Protein AF-0000000076755738 (afdb_homodimer)

Nearest PDB structures (foldseek):
  3owc-assembly2_B  TM=7.985E-01  e=2.913E-09  Pseudomonas aeruginosa PAO1
  1nsl-assembly1_B  TM=7.305E-01  e=1.345E-07  Bacillus subtilis
  5wif-assembly1_B  TM=7.114E-01  e=1.615E-07  Yersinia pestis
  4oae-assembly1_A  TM=7.644E-01  e=1.443E-06  Pseudomonas aeruginosa PAO1
  5wif-assembly1_C  TM=6.726E-01  e=3.561E-07  Yersinia pestis

Radius of gyration: 21.84 Å; Cα contacts (8 Å, |Δi|>4): 550; chains: 2; bounding box: 40×58×50 Å

Secondary structure (DSSP, 8-state):
--EEEE---TTTHHHHHT----HHHHHHT-S--HHHHHHHHHHTGGG--EEEEEEEETTEEEEEEEEEEETTTTEEEEEEEEE-GGGTTSSHHHHHHHHHHHHHHT-TT--EEEEEEETT-HHHHHHHHHHT-EEEEEETTTTEEEEEEE-/--EEEE---TTTHHHHHT----HHHHHHT-S--HHHHHHHHHHTGGG--EEEEEEEETTEEEEEEEEEEETTTTEEEEEEEEE-GGGTTSSHHHHHHHHHHHHHHT-TT--EEEEEEETT-HHHHHHHHHHT-EEEEEETTTTEEEEEEE-

Sequence (302 aa):
MTITFREITSDNYSQVLNLKITPEQEAAKFVSPVVRSLADAWFYREEGITYPKAIYSDEDLVGFIMYELDPEEQHVFVWRFLIDQAFQGRGYGRQTIEAVVEMAKQQTQMTKVVADYVDGNEPMKKILLGLGFEETGFDQAINEHIMVYQLMTITFREITSDNYSQVLNLKITPEQEAAKFVSPVVRSLADAWFYREEGITYPKAIYSDEDLVGFIMYELDPEEQHVFVWRFLIDQAFQGRGYGRQTIEAVVEMAKQQTQMTKVVADYVDGNEPMKKILLGLGFEETGFDQAINEHIMVYQL

pLDDT: mean 97.11, std 3.29, range [63.75, 98.94]

InterPro domains:
  IPR000182 GNAT domain [PF00583] (40-128)
  IPR000182 GNAT domain [PS51186] (3-151)
  IPR016181 Acyl-CoA N-acyltransferase [SSF55729] (1-138)
  IPR027455 Spermine/spermidine acetyltransferase, N-terminal [G3DSA:1.10.287.900] (1-43)

Structure (mmCIF, N/CA/C/O backbone):
data_AF-0000000076755738-model_v1
#
loop_
_entity.id
_entity.type
_entity.pdbx_description
1 polymer 'Acetyltransferase, GNAT family'
#
loop_
_atom_site.group_PDB
_atom_site.id
_atom_site.type_symbol
_atom_site.label_atom_id
_atom_site.label_alt_id
_atom_site.label_comp_id
_atom_site.label_asym_id
_atom_site.label_entity_id
_atom_site.label_seq_id
_atom_site.pdbx_PDB_ins_code
_atom_site.Cartn_x
_atom_site.Cartn_y
_atom_site.Cartn_z
_atom_site.occupancy
_atom_site.B_iso_or_equiv
_atom_site.auth_seq_id
_atom_site.auth_comp_id
_atom_site.auth_asym_id
_atom_site.auth_atom_id
_atom_site.pdbx_PDB_model_num
ATOM 1 N N . MET A 1 1 ? -12.43 -28.734 -4.605 1 63.75 1 MET A N 1
ATOM 2 C CA . MET A 1 1 ? -12.562 -27.422 -3.975 1 63.75 1 MET A CA 1
ATOM 3 C C . MET A 1 1 ? -11.914 -26.344 -4.832 1 63.75 1 MET A C 1
ATOM 5 O O . MET A 1 1 ? -10.711 -26.375 -5.074 1 63.75 1 MET A O 1
ATOM 9 N N . THR A 1 2 ? -12.703 -25.547 -5.656 1 86.88 2 THR A N 1
ATOM 10 C CA . THR A 1 2 ? -12.203 -24.625 -6.668 1 86.88 2 THR A CA 1
ATOM 11 C C . THR A 1 2 ? -12.031 -23.219 -6.09 1 86.88 2 THR A C 1
ATOM 13 O O . THR A 1 2 ? -12.844 -22.781 -5.273 1 86.88 2 THR A O 1
ATOM 16 N N . ILE A 1 3 ? -10.898 -22.547 -6.316 1 96 3 ILE A N 1
ATOM 17 C CA . ILE A 1 3 ? -10.688 -21.203 -5.797 1 96 3 ILE A CA 1
ATOM 18 C C . ILE A 1 3 ? -11.266 -20.172 -6.77 1 96 3 ILE A C 1
ATOM 20 O O . ILE A 1 3 ? -11.469 -20.484 -7.949 1 96 3 ILE A O 1
ATOM 24 N N . THR A 1 4 ? -11.68 -19.078 -6.277 1 97.88 4 THR A N 1
ATOM 25 C CA . THR A 1 4 ? -12.148 -17.938 -7.074 1 97.88 4 THR A CA 1
ATOM 26 C C . THR A 1 4 ? -11.375 -16.672 -6.719 1 97.88 4 THR A C 1
ATOM 28 O O . THR A 1 4 ? -10.984 -16.484 -5.566 1 97.88 4 THR A O 1
ATOM 31 N N . PHE A 1 5 ? -11.133 -15.875 -7.699 1 98.44 5 PHE A N 1
ATOM 32 C CA . PHE A 1 5 ? -10.586 -14.539 -7.496 1 98.44 5 PHE A CA 1
ATOM 33 C C . PHE A 1 5 ? -11.711 -13.516 -7.332 1 98.44 5 PHE A C 1
ATOM 35 O O . PHE A 1 5 ? -12.562 -13.375 -8.211 1 98.44 5 PHE A O 1
ATOM 42 N N . ARG A 1 6 ? -11.711 -12.828 -6.199 1 98.56 6 ARG A N 1
ATOM 43 C CA . ARG A 1 6 ? -12.766 -11.859 -5.938 1 98.5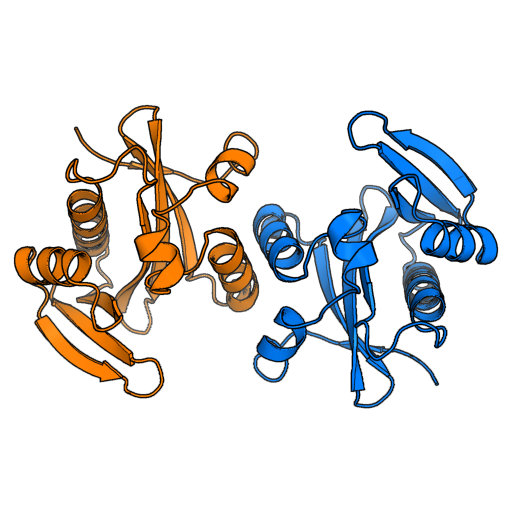6 6 ARG A CA 1
ATOM 44 C C . ARG A 1 6 ? -12.195 -10.461 -5.75 1 98.56 6 ARG A C 1
ATOM 46 O O . ARG A 1 6 ? -11.039 -10.305 -5.352 1 98.56 6 ARG A O 1
ATOM 53 N N . GLU A 1 7 ? -13.07 -9.461 -6.02 1 98.56 7 GLU A N 1
ATOM 54 C CA . GLU A 1 7 ? -12.68 -8.07 -5.809 1 98.56 7 GLU A CA 1
ATOM 55 C C . GLU A 1 7 ? -12.43 -7.785 -4.332 1 98.56 7 GLU A C 1
ATOM 57 O O . GLU A 1 7 ? -13.07 -8.383 -3.463 1 98.56 7 GLU A O 1
ATOM 62 N N . ILE A 1 8 ? -11.484 -6.957 -4.105 1 98.75 8 ILE A N 1
ATOM 63 C C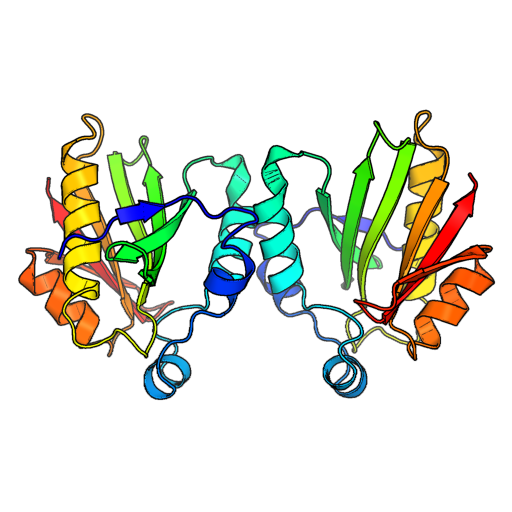A . ILE A 1 8 ? -11.297 -6.406 -2.768 1 98.75 8 ILE A CA 1
ATOM 64 C C . ILE A 1 8 ? -12.258 -5.242 -2.547 1 98.75 8 ILE A C 1
ATOM 66 O O . ILE A 1 8 ? -12.234 -4.262 -3.291 1 98.75 8 ILE A O 1
ATOM 70 N N . THR A 1 9 ? -13.117 -5.367 -1.6 1 98.12 9 THR A N 1
ATOM 71 C CA . THR A 1 9 ? -14.172 -4.402 -1.298 1 98.12 9 THR A CA 1
ATOM 72 C C . THR A 1 9 ? -14.109 -3.977 0.167 1 98.12 9 THR A C 1
ATOM 74 O O . THR A 1 9 ? -13.25 -4.441 0.919 1 98.12 9 THR A O 1
ATOM 77 N N . SER A 1 10 ? -15.016 -3.086 0.526 1 97.56 10 SER A N 1
ATOM 78 C CA . SER A 1 10 ? -15.078 -2.662 1.921 1 97.56 10 SER A CA 1
ATOM 79 C C . SER A 1 10 ? -15.383 -3.84 2.842 1 97.56 10 SER A C 1
ATOM 81 O O . SER A 1 10 ? -14.984 -3.836 4.012 1 97.56 10 SER A O 1
ATOM 83 N N . ASP A 1 11 ? -15.961 -4.934 2.342 1 98.06 11 ASP A N 1
ATOM 84 C CA . ASP A 1 11 ? -16.375 -6.082 3.145 1 98.06 11 ASP A CA 1
ATOM 85 C C . ASP A 1 11 ? -15.18 -6.957 3.504 1 98.06 11 ASP A C 1
ATOM 87 O O . ASP A 1 11 ? -15.203 -7.668 4.512 1 98.06 11 ASP A O 1
ATOM 91 N N . ASN A 1 12 ? -14.141 -6.887 2.684 1 98.62 12 ASN A N 1
ATOM 92 C CA . ASN A 1 12 ? -13.07 -7.859 2.906 1 98.62 12 ASN A CA 1
ATOM 93 C C . ASN A 1 12 ? -11.711 -7.18 2.994 1 98.62 12 ASN A C 1
ATOM 95 O O . ASN A 1 12 ? -10.711 -7.828 3.316 1 98.62 12 ASN A O 1
ATOM 99 N N . TYR A 1 13 ? -11.664 -5.91 2.82 1 98.75 13 TYR A N 1
ATOM 100 C CA . TYR A 1 13 ? -10.406 -5.176 2.723 1 98.75 13 TYR A CA 1
ATOM 101 C C . TYR A 1 13 ? -9.531 -5.43 3.945 1 98.75 13 TYR A C 1
ATOM 103 O O . TYR A 1 13 ? -8.359 -5.797 3.814 1 98.75 13 TYR A O 1
ATOM 111 N N . SER A 1 14 ? -10.086 -5.273 5.137 1 98.38 14 SER A N 1
ATOM 112 C CA . SER A 1 14 ? -9.32 -5.449 6.367 1 98.38 14 SER A CA 1
ATOM 113 C C . SER A 1 14 ? -8.797 -6.879 6.488 1 98.38 14 SER A C 1
ATOM 115 O O . SER A 1 14 ? -7.648 -7.09 6.883 1 98.38 14 SER A O 1
ATOM 117 N N . GLN A 1 15 ? -9.562 -7.824 6.152 1 98.62 15 GLN A N 1
ATOM 118 C CA . GLN A 1 15 ? -9.148 -9.227 6.223 1 98.62 15 GLN A CA 1
ATOM 119 C C . GLN A 1 15 ? -8.023 -9.516 5.234 1 98.62 15 GLN A C 1
ATOM 121 O O . GLN A 1 15 ? -7.086 -10.25 5.555 1 98.62 15 GLN A O 1
ATOM 126 N N . VAL A 1 16 ? -8.125 -8.977 4.055 1 98.88 16 VAL A N 1
ATOM 127 C CA . VAL A 1 16 ? -7.117 -9.188 3.023 1 98.88 16 VAL A CA 1
ATOM 128 C C . VAL A 1 16 ? -5.777 -8.617 3.492 1 98.88 16 VAL A C 1
ATOM 130 O O . VAL A 1 16 ? -4.738 -9.266 3.354 1 98.88 16 VAL A O 1
ATOM 133 N N . LEU A 1 17 ? -5.789 -7.449 4.105 1 98.69 17 LEU A N 1
ATOM 134 C CA . LEU A 1 17 ? -4.574 -6.812 4.594 1 98.69 17 LEU A CA 1
ATOM 135 C C . LEU A 1 17 ? -3.945 -7.629 5.723 1 98.69 17 LEU A C 1
ATOM 137 O O . LEU A 1 17 ? -2.74 -7.531 5.965 1 98.69 17 LEU A O 1
ATOM 141 N N . ASN A 1 18 ? -4.742 -8.438 6.359 1 98 18 ASN A N 1
ATOM 142 C CA . ASN A 1 18 ? -4.289 -9.141 7.551 1 98 18 ASN A CA 1
ATOM 143 C C . ASN A 1 18 ? -3.857 -10.57 7.227 1 98 18 ASN A C 1
ATOM 145 O O . ASN A 1 18 ? -3.549 -11.352 8.125 1 98 18 ASN A O 1
ATOM 149 N N . LEU A 1 19 ? -3.91 -10.938 5.969 1 98.62 19 LEU A N 1
ATOM 150 C CA . LEU A 1 19 ? -3.369 -12.234 5.578 1 98.62 19 LEU A CA 1
ATOM 151 C C . LEU A 1 19 ? -1.909 -12.359 6 1 98.62 19 LEU A C 1
ATOM 153 O O . LEU A 1 19 ? -1.141 -11.406 5.887 1 98.62 19 LEU A O 1
ATOM 157 N N . LYS A 1 20 ? -1.581 -13.562 6.434 1 96.06 20 LYS A N 1
ATOM 158 C CA . LYS A 1 20 ? -0.243 -13.797 6.969 1 96.06 20 LYS A CA 1
ATOM 159 C C . LYS A 1 20 ? 0.38 -15.047 6.359 1 96.06 20 LYS A C 1
ATOM 161 O O . LYS A 1 20 ? -0.301 -16.062 6.172 1 96.06 20 LYS A O 1
ATOM 166 N N . ILE A 1 21 ? 1.635 -14.914 6.047 1 96.62 21 ILE A N 1
ATOM 167 C CA . ILE A 1 21 ? 2.406 -16.094 5.664 1 96.62 21 ILE A CA 1
ATOM 168 C C . ILE A 1 21 ? 3.17 -16.625 6.875 1 96.62 21 ILE A C 1
ATOM 170 O O . ILE A 1 21 ? 3.123 -16.031 7.957 1 96.62 21 ILE A O 1
ATOM 174 N N . THR A 1 22 ? 3.867 -17.734 6.746 1 96.06 22 THR A N 1
ATOM 175 C CA . THR A 1 22 ? 4.578 -18.328 7.875 1 96.06 22 THR A CA 1
ATOM 176 C C . THR A 1 22 ? 5.785 -17.484 8.266 1 96.06 22 THR A C 1
ATOM 178 O O . THR A 1 22 ? 6.328 -16.75 7.434 1 96.06 22 THR A O 1
ATOM 181 N N . PRO A 1 23 ? 6.199 -17.594 9.508 1 95.81 23 PRO A N 1
ATOM 182 C CA . PRO A 1 23 ? 7.402 -16.859 9.93 1 95.81 23 PRO A CA 1
ATOM 183 C C . PRO A 1 23 ? 8.625 -17.203 9.078 1 95.81 23 PRO A C 1
ATOM 185 O O . PRO A 1 23 ? 9.445 -16.328 8.797 1 95.81 23 PRO A O 1
ATOM 188 N N . GLU A 1 24 ? 8.664 -18.438 8.656 1 94.25 24 GLU A N 1
ATOM 189 C CA . GLU A 1 24 ? 9.773 -18.875 7.805 1 94.25 24 GLU A CA 1
ATOM 190 C C . GLU A 1 24 ? 9.742 -18.156 6.457 1 94.25 24 GLU A C 1
ATOM 192 O O . GLU A 1 24 ? 10.781 -17.703 5.969 1 94.25 24 GLU A O 1
ATOM 197 N N . GLN A 1 25 ? 8.633 -18.062 5.875 1 94.69 25 GLN A N 1
ATOM 198 C CA . GLN A 1 25 ? 8.477 -17.375 4.602 1 94.69 25 GLN A CA 1
ATOM 199 C C . GLN A 1 25 ? 8.773 -15.883 4.754 1 94.69 25 GLN A C 1
ATOM 201 O O . GLN A 1 25 ? 9.375 -15.266 3.869 1 94.69 25 GLN A O 1
ATOM 206 N N . GLU A 1 26 ? 8.227 -15.281 5.855 1 95.19 26 GLU A N 1
ATOM 207 C CA . GLU A 1 26 ? 8.492 -13.875 6.133 1 95.19 26 GLU A CA 1
ATOM 208 C C . GLU A 1 26 ? 9.992 -13.609 6.266 1 95.19 26 GLU A C 1
ATOM 210 O O . GLU A 1 26 ? 10.508 -12.656 5.676 1 95.19 26 GLU A O 1
ATOM 215 N N . ALA A 1 27 ? 10.68 -14.516 6.945 1 95.62 27 ALA A N 1
ATOM 216 C CA . ALA A 1 27 ? 12.117 -14.367 7.184 1 95.62 27 ALA A CA 1
ATOM 217 C C . ALA A 1 27 ? 12.906 -14.516 5.887 1 95.62 27 ALA A C 1
ATOM 219 O O . ALA A 1 27 ? 13.914 -13.836 5.684 1 95.62 27 ALA A O 1
ATOM 220 N N . ALA A 1 28 ? 12.406 -15.336 5.004 1 95.94 28 ALA A N 1
ATOM 221 C CA . ALA A 1 28 ? 13.094 -15.625 3.748 1 95.94 28 ALA A CA 1
ATOM 222 C C . ALA A 1 28 ? 12.766 -14.57 2.693 1 95.94 28 ALA A C 1
ATOM 224 O O . ALA A 1 28 ? 13.391 -14.531 1.632 1 95.94 28 ALA A O 1
ATOM 225 N N . LYS A 1 29 ? 11.805 -13.68 2.949 1 95.38 29 LYS A N 1
ATOM 226 C CA . LYS A 1 29 ? 11.383 -12.602 2.055 1 95.38 29 LYS A CA 1
ATOM 227 C C . LYS A 1 29 ? 10.977 -13.148 0.69 1 95.38 29 LYS A C 1
ATOM 229 O O . LYS A 1 29 ? 11.375 -12.609 -0.344 1 95.38 29 LYS A O 1
ATOM 234 N N . PHE A 1 30 ? 10.242 -14.227 0.68 1 95.69 30 PHE A N 1
ATOM 235 C CA . PHE A 1 30 ? 9.82 -14.883 -0.556 1 95.69 30 PHE A CA 1
ATOM 236 C C . PHE A 1 30 ? 8.703 -14.102 -1.227 1 95.69 30 PHE A C 1
ATOM 238 O O . PHE A 1 30 ? 8.555 -14.141 -2.449 1 95.69 30 PHE A O 1
ATOM 245 N N . VAL A 1 31 ? 7.91 -13.43 -0.453 1 95.81 31 VAL A N 1
ATOM 246 C CA . VAL A 1 31 ? 6.789 -12.68 -1.012 1 95.81 31 VAL A CA 1
ATOM 247 C C . VAL A 1 31 ? 6.547 -11.414 -0.189 1 95.81 31 VAL A C 1
ATOM 249 O O . VAL A 1 31 ? 6.641 -11.445 1.041 1 95.81 31 VAL A O 1
ATOM 252 N N . SER A 1 32 ? 6.258 -10.352 -0.868 1 95.25 32 SER A N 1
ATOM 253 C CA . SER A 1 32 ? 5.898 -9.109 -0.193 1 95.25 32 SER A CA 1
ATOM 254 C C . SER A 1 32 ? 4.512 -9.211 0.435 1 95.25 32 SER A C 1
ATOM 256 O O . SER A 1 32 ? 3.621 -9.867 -0.11 1 95.25 32 SER A O 1
ATOM 258 N N . PRO A 1 33 ? 4.301 -8.523 1.541 1 96.56 33 PRO A N 1
ATOM 259 C CA . PRO A 1 33 ? 2.969 -8.508 2.152 1 96.56 33 PRO A CA 1
ATOM 260 C C . PRO A 1 33 ? 1.918 -7.848 1.261 1 96.56 33 PRO A C 1
ATOM 262 O O . PRO A 1 33 ? 2.266 -7.121 0.325 1 96.56 33 PRO A O 1
ATOM 265 N N . VAL A 1 34 ? 0.704 -8.086 1.572 1 98.62 34 VAL A N 1
ATOM 266 C CA . VAL A 1 34 ? -0.416 -7.578 0.786 1 98.62 34 VAL A CA 1
ATOM 267 C C . VAL A 1 34 ? -0.377 -6.051 0.755 1 98.62 34 VAL A C 1
ATOM 269 O O . VAL A 1 34 ? -0.603 -5.441 -0.292 1 98.62 34 VAL A O 1
ATOM 272 N N . VAL A 1 35 ? -0.061 -5.449 1.851 1 98.44 35 VAL A N 1
ATOM 273 C CA . VAL A 1 35 ? -0.052 -3.994 1.943 1 98.44 35 VAL A CA 1
ATOM 274 C C . VAL A 1 35 ? 0.951 -3.42 0.945 1 98.44 35 VAL A C 1
ATOM 276 O O . VAL A 1 35 ? 0.673 -2.416 0.285 1 98.44 35 VAL A O 1
ATOM 279 N N . ARG A 1 36 ? 2.074 -4.016 0.785 1 98.12 36 ARG A N 1
ATOM 280 C CA . ARG A 1 36 ? 3.061 -3.59 -0.202 1 98.12 36 ARG A CA 1
ATOM 281 C C . ARG A 1 36 ? 2.541 -3.799 -1.62 1 98.12 36 ARG A C 1
ATOM 283 O O . ARG A 1 36 ? 2.758 -2.959 -2.496 1 98.12 36 ARG A O 1
ATOM 290 N N . SER A 1 37 ? 1.864 -4.871 -1.824 1 98.56 37 SER A N 1
ATOM 291 C CA . SER A 1 37 ? 1.289 -5.152 -3.135 1 98.56 37 SER A CA 1
ATOM 292 C C . SER A 1 37 ? 0.294 -4.07 -3.547 1 98.56 37 SER A C 1
ATOM 294 O O . SER A 1 37 ? 0.333 -3.584 -4.676 1 98.56 37 SER A O 1
ATOM 296 N N . LEU A 1 38 ? -0.515 -3.697 -2.631 1 98.75 38 LEU A N 1
ATOM 297 C CA . LEU A 1 38 ? -1.522 -2.686 -2.932 1 98.75 38 LEU A CA 1
ATOM 298 C C . LEU A 1 38 ? -0.88 -1.312 -3.104 1 98.75 38 LEU A C 1
ATOM 300 O O . LEU A 1 38 ? -1.339 -0.504 -3.912 1 98.75 38 LEU A O 1
ATOM 304 N N . ALA A 1 39 ? 0.194 -1.062 -2.357 1 98.69 39 ALA A N 1
ATOM 305 C CA . ALA A 1 39 ? 0.958 0.166 -2.566 1 98.69 39 ALA A CA 1
ATOM 306 C C . ALA A 1 39 ? 1.564 0.202 -3.967 1 98.69 39 ALA A C 1
ATOM 308 O O . ALA A 1 39 ? 1.502 1.227 -4.648 1 98.69 39 ALA A O 1
ATOM 309 N N . ASP A 1 40 ? 2.107 -0.902 -4.383 1 98.44 40 ASP A N 1
ATOM 310 C CA . ASP A 1 40 ? 2.66 -0.988 -5.73 1 98.44 40 ASP A CA 1
ATOM 311 C C . ASP A 1 40 ? 1.566 -0.82 -6.785 1 98.44 40 ASP A C 1
ATOM 313 O O . ASP A 1 40 ? 1.771 -0.152 -7.801 1 98.44 40 ASP A O 1
ATOM 317 N N . ALA A 1 41 ? 0.432 -1.428 -6.512 1 98.5 41 ALA A N 1
ATOM 318 C CA . ALA A 1 41 ? -0.688 -1.271 -7.438 1 98.5 41 ALA A CA 1
ATOM 319 C C . ALA A 1 41 ? -1.081 0.198 -7.574 1 98.5 41 ALA A C 1
ATOM 321 O O . ALA A 1 41 ? -1.405 0.659 -8.672 1 98.5 41 ALA A O 1
ATOM 322 N N . TRP A 1 42 ? -1.071 0.881 -6.488 1 98.5 42 TRP A N 1
ATOM 323 C CA . TRP A 1 42 ? -1.325 2.316 -6.555 1 98.5 42 TRP A CA 1
ATOM 324 C C . TRP A 1 42 ? -0.296 3.014 -7.438 1 98.5 42 TRP A C 1
ATOM 326 O O . TRP A 1 42 ? -0.651 3.84 -8.281 1 98.5 42 TRP A O 1
ATOM 336 N N . PHE A 1 43 ? 0.933 2.688 -7.27 1 97.94 43 PHE A N 1
ATOM 337 C CA . PHE A 1 43 ? 2.018 3.324 -8.008 1 97.94 43 PHE A CA 1
ATOM 338 C C . PHE A 1 43 ? 1.844 3.119 -9.508 1 97.94 43 PHE A C 1
ATOM 340 O O . PHE A 1 43 ? 2.062 4.043 -10.297 1 97.94 43 PHE A O 1
ATOM 347 N N . TYR A 1 44 ? 1.334 2.037 -9.859 1 96.69 44 TYR A N 1
ATOM 348 C CA . TYR A 1 44 ? 1.202 1.696 -11.273 1 96.69 44 TYR A CA 1
ATOM 349 C C . TYR A 1 44 ? -0.232 1.894 -11.75 1 96.69 44 TYR A C 1
ATOM 351 O O . TYR A 1 44 ? -0.61 1.406 -12.82 1 96.69 44 TYR A O 1
ATOM 359 N N . ARG A 1 45 ? -1 2.545 -11.078 1 94.88 45 ARG A N 1
ATOM 360 C CA . ARG A 1 45 ? -2.441 2.6 -11.297 1 94.88 45 ARG A CA 1
ATOM 361 C C . ARG A 1 45 ? -2.764 3.166 -12.672 1 94.88 45 ARG A C 1
ATOM 363 O O . ARG A 1 45 ? -3.75 2.766 -13.297 1 94.88 45 ARG A O 1
ATOM 370 N N . GLU A 1 46 ? -2.004 4.047 -13.188 1 94 46 GLU A N 1
ATOM 371 C CA . GLU A 1 46 ? -2.328 4.719 -14.445 1 94 46 GLU A CA 1
ATOM 372 C C . GLU A 1 46 ? -2.096 3.793 -15.641 1 94 46 GLU A C 1
ATOM 374 O O . GLU A 1 46 ? -2.568 4.066 -16.75 1 94 46 GLU A O 1
ATOM 379 N N . GLU A 1 47 ? -1.305 2.748 -15.367 1 93.88 47 GLU A N 1
ATOM 380 C CA . GLU A 1 47 ? -1.074 1.785 -16.438 1 93.88 47 GLU A CA 1
ATOM 381 C C . GLU A 1 47 ? -2.336 0.978 -16.734 1 93.88 47 GLU A C 1
ATOM 383 O O . GLU A 1 47 ? -2.527 0.508 -17.859 1 93.88 47 GLU A O 1
ATOM 388 N N . GLY A 1 48 ? -3.168 0.748 -15.703 1 93.69 48 GLY A N 1
ATOM 389 C CA . GLY A 1 48 ? -4.457 0.102 -15.898 1 93.69 48 GLY A CA 1
ATOM 390 C C . GLY A 1 48 ? -4.344 -1.384 -16.188 1 93.69 48 GLY A C 1
ATOM 391 O O . GLY A 1 48 ? -5.23 -1.972 -16.797 1 93.69 48 GLY A O 1
ATOM 392 N N . ILE A 1 49 ? -3.201 -2.045 -15.695 1 95.94 49 ILE A N 1
ATOM 393 C CA . ILE A 1 49 ? -2.996 -3.432 -16.094 1 95.94 49 ILE A CA 1
ATOM 394 C C . ILE A 1 49 ? -2.799 -4.305 -14.859 1 95.94 49 ILE A C 1
ATOM 396 O O . ILE A 1 49 ? -2.615 -5.52 -14.969 1 95.94 49 ILE A O 1
ATOM 400 N N . THR A 1 50 ? -2.713 -3.701 -13.656 1 97.75 50 THR A N 1
ATOM 401 C CA . THR A 1 50 ? -2.484 -4.426 -12.414 1 97.75 50 THR A CA 1
ATOM 402 C C . THR A 1 50 ? -3.809 -4.766 -11.734 1 97.75 50 THR A C 1
ATOM 404 O O . THR A 1 50 ? -4.652 -3.889 -11.531 1 97.75 50 THR A O 1
ATOM 407 N N . TYR A 1 51 ? -3.947 -6.027 -11.297 1 98 51 TYR A N 1
ATOM 408 C CA . TYR A 1 51 ? -5.211 -6.496 -10.734 1 98 51 TYR A CA 1
ATOM 409 C C . TYR A 1 51 ? -4.98 -7.246 -9.43 1 98 51 TYR A C 1
ATOM 411 O O . TYR A 1 51 ? -4.766 -8.461 -9.43 1 98 51 TYR A O 1
ATOM 419 N N . PRO A 1 52 ? -5.023 -6.574 -8.32 1 98.81 52 PRO A N 1
ATOM 420 C CA . PRO A 1 52 ? -5.078 -7.277 -7.035 1 98.81 52 PRO A CA 1
ATOM 421 C C . PRO A 1 52 ? -6.434 -7.93 -6.773 1 98.81 52 PRO A C 1
ATOM 423 O O . PRO A 1 52 ? -7.477 -7.324 -7.047 1 98.81 52 PRO A O 1
ATOM 426 N N . LYS A 1 53 ? -6.434 -9.172 -6.301 1 98.88 53 LYS A N 1
ATOM 427 C CA . LYS A 1 53 ? -7.645 -9.93 -6.008 1 98.88 53 LYS A CA 1
ATOM 428 C C . LYS A 1 53 ? -7.488 -10.742 -4.727 1 98.88 53 LYS A C 1
ATOM 430 O O . LYS A 1 53 ? -6.375 -11.125 -4.355 1 98.88 53 LYS A O 1
ATOM 435 N N . ALA A 1 54 ? -8.586 -10.898 -4.09 1 98.88 54 ALA A N 1
ATOM 436 C CA . ALA A 1 54 ? -8.656 -11.867 -2.998 1 98.88 54 ALA A CA 1
ATOM 437 C C . ALA A 1 54 ? -8.922 -13.273 -3.527 1 98.88 54 ALA A C 1
ATOM 439 O O . ALA A 1 54 ? -9.688 -13.445 -4.48 1 98.88 54 ALA A O 1
ATOM 440 N N . ILE A 1 55 ? -8.289 -14.25 -2.906 1 98.88 55 ILE A N 1
ATOM 441 C CA . ILE A 1 55 ? -8.531 -15.641 -3.273 1 98.88 55 ILE A CA 1
ATOM 442 C C . ILE A 1 55 ? -9.477 -16.281 -2.268 1 98.88 55 ILE A C 1
ATOM 444 O O . ILE A 1 55 ? -9.219 -16.281 -1.063 1 98.88 55 ILE A O 1
ATOM 448 N N . TYR A 1 56 ? -10.508 -16.859 -2.803 1 98.81 56 TYR A N 1
ATOM 449 C CA . TYR A 1 56 ? -11.484 -17.531 -1.94 1 98.81 56 TYR A CA 1
ATOM 450 C C . TYR A 1 56 ? -11.602 -19 -2.293 1 98.81 56 TYR A C 1
ATOM 452 O O . TYR A 1 56 ? -11.57 -19.375 -3.471 1 98.81 56 TYR A O 1
ATOM 460 N N . SER A 1 57 ? -11.641 -19.875 -1.362 1 98.12 57 SER A N 1
ATOM 461 C CA . SER A 1 57 ? -12.203 -21.219 -1.452 1 98.12 57 SER A CA 1
ATOM 462 C C . SER A 1 57 ? -13.586 -21.281 -0.817 1 98.12 57 SER A C 1
ATOM 464 O O . SER A 1 57 ? -13.719 -21.25 0.409 1 98.12 57 SER A O 1
ATOM 466 N N . ASP A 1 58 ? -14.617 -21.281 -1.682 1 95.12 58 ASP A N 1
ATOM 467 C CA . ASP A 1 58 ? -15.977 -21.062 -1.203 1 95.12 58 ASP A CA 1
ATOM 468 C C . ASP A 1 58 ? -16.109 -19.719 -0.497 1 95.12 58 ASP A C 1
ATOM 470 O O . ASP A 1 58 ? -15.914 -18.672 -1.115 1 95.12 58 ASP A O 1
ATOM 474 N N . GLU A 1 59 ? -16.312 -19.734 0.779 1 96 59 GLU A N 1
ATOM 475 C CA . GLU A 1 59 ? -16.531 -18.469 1.467 1 96 59 GLU A CA 1
ATOM 476 C C . GLU A 1 59 ? -15.344 -18.109 2.35 1 96 59 GLU A C 1
ATOM 478 O O . GLU A 1 59 ? -15.328 -17.047 2.977 1 96 59 GLU A O 1
ATOM 483 N N . ASP A 1 60 ? -14.336 -18.953 2.289 1 97.81 60 ASP A N 1
ATOM 484 C CA . ASP A 1 60 ? -13.141 -18.688 3.088 1 97.81 60 ASP A CA 1
ATOM 485 C C . ASP A 1 60 ? -12.125 -17.875 2.303 1 97.81 60 ASP A C 1
ATOM 487 O O . ASP A 1 60 ? -11.75 -18.234 1.186 1 97.81 60 ASP A O 1
ATOM 491 N N . LEU A 1 61 ? -11.734 -16.734 2.836 1 98.81 61 LEU A N 1
ATOM 492 C CA . LEU A 1 61 ? -10.602 -15.992 2.295 1 98.81 61 LEU A CA 1
ATOM 493 C C . LEU A 1 61 ? -9.289 -16.734 2.549 1 98.81 61 LEU A C 1
ATOM 495 O O . LEU A 1 61 ? -8.82 -16.797 3.686 1 98.81 61 LEU A O 1
ATOM 499 N N . VAL A 1 62 ? -8.648 -17.234 1.479 1 98.75 62 VAL A N 1
ATOM 500 C CA . VAL A 1 62 ? -7.531 -18.141 1.732 1 98.75 62 VAL A CA 1
ATOM 501 C C . VAL A 1 62 ? -6.23 -17.484 1.271 1 98.75 62 VAL A C 1
ATOM 503 O O . VAL A 1 62 ? -5.141 -17.969 1.592 1 98.75 62 VAL A O 1
ATOM 506 N N . GLY A 1 63 ? -6.379 -16.359 0.475 1 98.88 63 GLY A N 1
ATOM 507 C CA . GLY A 1 63 ? -5.137 -15.781 -0.001 1 98.88 63 GLY A CA 1
ATOM 508 C C . GLY A 1 63 ? -5.344 -14.5 -0.784 1 98.88 63 GLY A C 1
ATOM 509 O O . GLY A 1 63 ? -6.414 -13.891 -0.726 1 98.88 63 GLY A O 1
ATOM 510 N N . PHE A 1 64 ? -4.285 -14.047 -1.402 1 98.94 64 PHE A N 1
ATOM 511 C CA . PHE A 1 64 ? -4.195 -12.836 -2.213 1 98.94 64 PHE A CA 1
ATOM 512 C C . PHE A 1 64 ? -3.371 -13.094 -3.471 1 98.94 64 PHE A C 1
ATOM 514 O O . PHE A 1 64 ? -2.387 -13.828 -3.434 1 98.94 64 PHE A O 1
ATOM 521 N N . ILE A 1 65 ? -3.809 -12.453 -4.555 1 98.88 65 ILE A N 1
ATOM 522 C CA . ILE A 1 65 ? -3.012 -12.484 -5.777 1 98.88 65 ILE A CA 1
ATOM 523 C C . ILE A 1 65 ? -3.031 -11.109 -6.445 1 98.88 65 ILE A C 1
ATOM 525 O O . ILE A 1 65 ? -4.023 -10.383 -6.355 1 98.88 65 ILE A O 1
ATOM 529 N N . MET A 1 66 ? -1.958 -10.75 -7.031 1 98.88 66 MET A N 1
ATOM 530 C CA . MET A 1 66 ? -1.885 -9.625 -7.961 1 98.88 66 MET A CA 1
ATOM 531 C C . MET A 1 66 ? -1.277 -10.062 -9.289 1 98.88 66 MET A C 1
ATOM 533 O O . MET A 1 66 ? -0.133 -10.516 -9.336 1 98.88 66 MET A O 1
ATOM 537 N N . TYR A 1 67 ? -2.057 -10.023 -10.32 1 98.56 67 TYR A N 1
ATOM 538 C CA . TYR A 1 67 ? -1.575 -10.328 -11.664 1 98.56 67 TYR A CA 1
ATOM 539 C C . TYR A 1 67 ? -1.707 -9.117 -12.578 1 98.56 67 TYR A C 1
ATOM 541 O O . TYR A 1 67 ? -2.387 -8.141 -12.234 1 98.56 67 TYR A O 1
ATOM 549 N N . GLU A 1 68 ? -0.961 -9.117 -13.641 1 97.81 68 GLU A N 1
ATOM 550 C CA . GLU A 1 68 ? -1.018 -8.086 -14.672 1 97.81 68 GLU A CA 1
ATOM 551 C C . GLU A 1 68 ? -1.511 -8.656 -16 1 97.81 68 GLU A C 1
ATOM 553 O O . GLU A 1 68 ? -1.14 -9.766 -16.375 1 97.81 68 GLU A O 1
ATOM 558 N N . LEU A 1 69 ? -2.357 -7.973 -16.625 1 96.88 69 LEU A N 1
ATOM 559 C CA . LEU A 1 69 ? -2.723 -8.219 -18.016 1 96.88 69 LEU A CA 1
ATOM 560 C C . LEU A 1 69 ? -2.08 -7.184 -18.938 1 96.88 69 LEU A C 1
ATOM 562 O O . LEU A 1 69 ? -2.467 -6.012 -18.922 1 96.88 69 LEU A O 1
ATOM 566 N N . ASP A 1 70 ? -1.132 -7.609 -19.672 1 95.62 70 ASP A N 1
ATOM 567 C CA . ASP A 1 70 ? -0.387 -6.695 -20.516 1 95.62 70 ASP A CA 1
ATOM 568 C C . ASP A 1 70 ? -0.621 -7.012 -22 1 95.62 70 ASP A C 1
ATOM 570 O O . ASP A 1 70 ? 0.07 -7.855 -22.578 1 95.62 70 ASP A O 1
ATOM 574 N N . PRO A 1 71 ? -1.485 -6.359 -22.625 1 93.69 71 PRO A N 1
ATOM 575 C CA . PRO A 1 71 ? -1.775 -6.637 -24.031 1 93.69 71 PRO A CA 1
ATOM 576 C C . PRO A 1 71 ? -0.597 -6.32 -24.953 1 93.69 71 PRO A C 1
ATOM 578 O O . PRO A 1 71 ? -0.41 -6.988 -25.969 1 93.69 71 PRO A O 1
ATOM 581 N N . GLU A 1 72 ? 0.102 -5.332 -24.578 1 94.19 72 GLU A N 1
ATOM 582 C CA . GLU A 1 72 ? 1.243 -4.957 -25.406 1 94.19 72 GLU A CA 1
ATOM 583 C C . GLU A 1 72 ? 2.283 -6.074 -25.438 1 94.19 72 GLU A C 1
ATOM 585 O O . GLU A 1 72 ? 2.803 -6.406 -26.516 1 94.19 72 GLU A O 1
ATOM 590 N N . GLU A 1 73 ? 2.531 -6.676 -24.328 1 94.75 73 GLU A N 1
ATOM 591 C CA . GLU A 1 73 ? 3.482 -7.781 -24.25 1 94.75 73 GLU A CA 1
ATOM 592 C C . GLU A 1 73 ? 2.789 -9.117 -24.484 1 94.75 73 GLU A C 1
ATOM 594 O O . GLU A 1 73 ? 3.441 -10.164 -24.5 1 94.75 73 GLU A O 1
ATOM 599 N N . GLN A 1 74 ? 1.489 -9.133 -24.531 1 97 74 GLN A N 1
ATOM 600 C CA . GLN A 1 74 ? 0.657 -10.305 -24.781 1 97 74 GLN A CA 1
ATOM 601 C C . GLN A 1 74 ? 0.887 -11.375 -23.719 1 97 74 GLN A C 1
ATOM 603 O O . GLN A 1 74 ? 1.075 -12.547 -24.047 1 97 74 GLN A O 1
ATOM 608 N N . HIS A 1 75 ? 0.979 -10.961 -22.484 1 97.62 75 HIS A N 1
ATOM 609 C CA . HIS A 1 75 ? 1.162 -11.953 -21.438 1 97.62 75 HIS A CA 1
ATOM 610 C C . HIS A 1 75 ? 0.336 -11.602 -20.203 1 97.62 75 HIS A C 1
ATOM 612 O O . HIS A 1 75 ? -0.113 -10.469 -20.047 1 97.62 75 HIS A O 1
ATOM 618 N N . VAL A 1 76 ? 0.038 -12.633 -19.453 1 98.31 76 VAL A N 1
ATOM 619 C CA . VAL A 1 76 ? -0.387 -12.5 -18.062 1 98.31 76 VAL A CA 1
ATOM 620 C C . VAL A 1 76 ? 0.809 -12.703 -17.141 1 98.31 76 VAL A C 1
ATOM 622 O O . VAL A 1 76 ? 1.57 -13.656 -17.297 1 98.31 76 VAL A O 1
ATOM 625 N N . PHE A 1 77 ? 0.991 -11.828 -16.281 1 98.44 77 PHE A N 1
ATOM 626 C CA . PHE A 1 77 ? 2.109 -11.891 -15.352 1 98.44 77 PHE A CA 1
ATOM 627 C C . PHE A 1 77 ? 1.612 -12.055 -13.922 1 98.44 77 PHE A C 1
ATOM 629 O O . PHE A 1 77 ? 0.88 -11.203 -13.414 1 98.44 77 PHE A O 1
ATOM 636 N N . VAL A 1 78 ? 1.948 -13.148 -13.312 1 98.56 78 VAL A N 1
ATOM 637 C CA . VAL A 1 78 ? 1.713 -13.305 -11.883 1 98.56 78 VAL A CA 1
ATOM 638 C C . VAL A 1 78 ? 2.756 -12.508 -11.094 1 98.56 78 VAL A C 1
ATOM 640 O O . VAL A 1 78 ? 3.885 -12.969 -10.914 1 98.56 78 VAL A O 1
ATOM 643 N N . TRP A 1 79 ? 2.373 -11.414 -10.625 1 97.44 79 TRP A N 1
ATOM 644 C CA . TRP A 1 79 ? 3.326 -10.523 -9.969 1 97.44 79 TRP A CA 1
ATOM 645 C C . TRP A 1 79 ? 3.648 -11.008 -8.562 1 97.44 79 TRP A C 1
ATOM 647 O O . TRP A 1 79 ? 4.82 -11.125 -8.188 1 97.44 79 TRP A O 1
ATOM 657 N N . ARG A 1 80 ? 2.598 -11.375 -7.711 1 96.5 80 ARG A N 1
ATOM 658 C CA . ARG A 1 80 ? 2.754 -11.969 -6.387 1 96.5 80 ARG A CA 1
ATOM 659 C C . ARG A 1 80 ? 1.447 -12.586 -5.906 1 96.5 80 ARG A C 1
ATOM 661 O O . ARG A 1 80 ? 0.364 -12.148 -6.293 1 96.5 80 ARG A O 1
ATOM 668 N N . PHE A 1 81 ? 1.626 -13.555 -5.148 1 98.25 81 PHE A N 1
ATOM 669 C CA . PHE A 1 81 ? 0.486 -14.125 -4.441 1 98.25 81 PHE A CA 1
ATOM 670 C C . PHE A 1 81 ? 0.933 -14.805 -3.152 1 98.25 81 PHE A C 1
ATOM 672 O O . PHE A 1 81 ? 2.111 -15.133 -2.992 1 98.25 81 PHE A O 1
ATOM 679 N N . LEU A 1 82 ? 0.018 -14.969 -2.266 1 98.5 82 LEU A N 1
ATOM 680 C CA . LEU A 1 82 ? 0.27 -15.719 -1.04 1 98.5 82 LEU A CA 1
ATOM 681 C C . LEU A 1 82 ? -0.981 -16.469 -0.594 1 98.5 82 LEU A C 1
ATOM 683 O O . LEU A 1 82 ? -2.098 -16.078 -0.951 1 98.5 82 LEU A O 1
ATOM 687 N N . ILE A 1 83 ? -0.779 -17.562 0.014 1 98.56 83 ILE A N 1
ATOM 688 C CA . ILE A 1 83 ? -1.808 -18.297 0.739 1 98.56 83 ILE A CA 1
ATOM 689 C C . ILE A 1 83 ? -1.62 -18.094 2.242 1 98.56 83 ILE A C 1
ATOM 691 O O . ILE A 1 83 ? -0.504 -18.219 2.754 1 98.56 83 ILE A O 1
ATOM 695 N N . ASP A 1 84 ? -2.701 -17.734 2.898 1 98.75 84 ASP A N 1
ATOM 696 C CA . ASP A 1 84 ? -2.629 -17.562 4.344 1 98.75 84 ASP A CA 1
ATOM 697 C C . ASP A 1 84 ? -2.057 -18.812 5.016 1 98.75 84 ASP A C 1
ATOM 699 O O . ASP A 1 84 ? -2.402 -19.938 4.648 1 98.75 84 ASP A O 1
ATOM 703 N N . GLN A 1 85 ? -1.282 -18.594 6.043 1 98.25 85 GLN A N 1
ATOM 704 C CA . GLN A 1 85 ? -0.586 -19.688 6.719 1 98.25 85 GLN A CA 1
ATOM 705 C C . GLN A 1 85 ? -1.568 -20.75 7.211 1 98.25 85 GLN A C 1
ATOM 707 O O . GLN A 1 85 ? -1.249 -21.938 7.234 1 98.25 85 GLN A O 1
ATOM 712 N N . ALA A 1 86 ? -2.748 -20.344 7.547 1 98.06 86 ALA A N 1
ATOM 713 C CA . ALA A 1 86 ? -3.754 -21.266 8.078 1 98.06 86 ALA A CA 1
ATOM 714 C C . ALA A 1 86 ? -4.277 -22.188 6.984 1 98.06 86 ALA A C 1
ATOM 716 O O . ALA A 1 86 ? -4.914 -23.203 7.277 1 98.06 86 ALA A O 1
ATOM 717 N N . PHE A 1 87 ? -4.039 -21.891 5.758 1 98 87 PHE A N 1
ATOM 718 C CA . PHE A 1 87 ? -4.633 -22.641 4.656 1 98 87 PHE A CA 1
ATOM 719 C C . PHE A 1 87 ? -3.553 -23.219 3.758 1 98 87 PHE A C 1
ATOM 721 O O . PHE A 1 87 ? -3.84 -23.672 2.646 1 98 87 PHE A O 1
ATOM 728 N N . GLN A 1 88 ? -2.379 -23.203 4.172 1 96.81 88 GLN A N 1
ATOM 729 C CA . GLN A 1 88 ? -1.287 -23.734 3.359 1 96.81 88 GLN A CA 1
ATOM 730 C C . GLN A 1 88 ? -1.221 -25.25 3.451 1 96.81 88 GLN A C 1
ATOM 732 O O . GLN A 1 88 ? -1.821 -25.859 4.344 1 96.81 88 GLN A O 1
ATOM 737 N N . GLY A 1 89 ? -0.525 -25.797 2.447 1 95.5 89 GLY A N 1
ATOM 738 C CA . GLY A 1 89 ? -0.372 -27.25 2.42 1 95.5 89 GLY A CA 1
ATOM 739 C C . GLY A 1 89 ? -1.628 -27.969 1.977 1 95.5 89 GLY A C 1
ATOM 740 O O . GLY A 1 89 ? -1.771 -29.172 2.209 1 95.5 89 GLY A O 1
ATOM 741 N N . ARG A 1 90 ? -2.52 -27.203 1.371 1 96.56 90 ARG A N 1
ATOM 742 C CA . ARG A 1 90 ? -3.803 -27.781 0.985 1 96.56 90 ARG A CA 1
ATOM 743 C C . ARG A 1 90 ? -3.998 -27.734 -0.526 1 96.56 90 ARG A C 1
ATOM 745 O O . ARG A 1 90 ? -5.098 -27.969 -1.025 1 96.56 90 ARG A O 1
ATOM 752 N N . GLY A 1 91 ? -2.928 -27.266 -1.199 1 97.31 91 GLY A N 1
ATOM 753 C CA . GLY A 1 91 ? -2.998 -27.266 -2.652 1 97.31 91 GLY A CA 1
ATOM 754 C C . GLY A 1 91 ? -3.486 -25.953 -3.225 1 97.31 91 GLY A C 1
ATOM 755 O O . GLY A 1 91 ? -3.541 -25.781 -4.445 1 97.31 91 GLY A O 1
ATOM 756 N N . TYR A 1 92 ? -3.779 -24.953 -2.439 1 98.31 92 TYR A N 1
ATOM 757 C CA . TYR A 1 92 ? -4.34 -23.688 -2.9 1 98.31 92 TYR A CA 1
ATOM 758 C C . TYR A 1 92 ? -3.332 -22.922 -3.75 1 98.31 92 TYR A C 1
ATOM 760 O O . TYR A 1 92 ? -3.713 -22.188 -4.668 1 98.31 92 TYR A O 1
ATOM 768 N N . GLY A 1 93 ? -2.064 -23.109 -3.48 1 98 93 GLY A N 1
ATOM 769 C CA . GLY A 1 93 ? -1.052 -22.469 -4.305 1 98 93 GLY A CA 1
ATOM 770 C C . GLY A 1 93 ? -1.077 -22.922 -5.75 1 98 93 GLY A C 1
ATOM 771 O O . GLY A 1 93 ? -1.138 -22.109 -6.668 1 98 93 GLY A O 1
ATOM 772 N N . ARG A 1 94 ? -1.045 -24.188 -5.855 1 98.12 94 ARG A N 1
ATOM 773 C CA . ARG A 1 94 ? -1.1 -24.766 -7.199 1 98.12 94 ARG A CA 1
ATOM 774 C C . ARG A 1 94 ? -2.393 -24.375 -7.906 1 98.12 94 ARG A C 1
ATOM 776 O O . ARG A 1 94 ? -2.373 -23.969 -9.07 1 98.12 94 ARG A O 1
ATOM 783 N N . GLN A 1 95 ? -3.492 -24.469 -7.207 1 98.31 95 GLN A N 1
ATOM 784 C CA . GLN A 1 95 ? -4.789 -24.109 -7.77 1 98.31 95 GLN A CA 1
ATOM 785 C C . GLN A 1 95 ? -4.809 -22.656 -8.234 1 98.31 95 GLN A C 1
ATOM 787 O O . GLN A 1 95 ? -5.441 -22.328 -9.242 1 98.31 95 GLN A O 1
ATOM 792 N N . THR A 1 96 ? -4.133 -21.797 -7.543 1 98.56 96 THR A N 1
ATOM 793 C CA . THR A 1 96 ? -4.078 -20.375 -7.879 1 98.56 96 THR A CA 1
ATOM 794 C C . THR A 1 96 ? -3.391 -20.172 -9.227 1 98.56 96 THR A C 1
ATOM 796 O O . THR A 1 96 ? -3.93 -19.5 -10.109 1 98.56 96 THR A O 1
ATOM 799 N N . ILE A 1 97 ? -2.244 -20.766 -9.406 1 98.5 97 ILE A N 1
ATOM 800 C CA . ILE A 1 97 ? -1.503 -20.609 -10.656 1 98.5 97 ILE A CA 1
A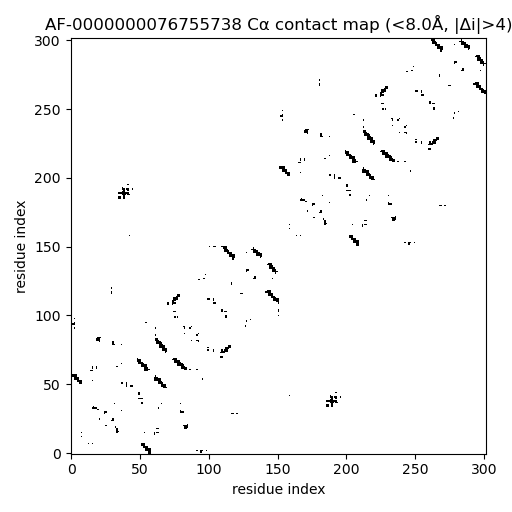TOM 801 C C . ILE A 1 97 ? -2.279 -21.25 -11.805 1 98.5 97 ILE A C 1
ATOM 803 O O . ILE A 1 97 ? -2.355 -20.688 -12.898 1 98.5 97 ILE A O 1
ATOM 807 N N . GLU A 1 98 ? -2.861 -22.375 -11.516 1 98.06 98 GLU A N 1
ATOM 808 C CA . GLU A 1 98 ? -3.703 -23.016 -12.523 1 98.06 98 GLU A CA 1
ATOM 809 C C . GLU A 1 98 ? -4.836 -22.094 -12.961 1 98.06 98 GLU A C 1
ATOM 811 O O . GLU A 1 98 ? -5.145 -22.016 -14.148 1 98.06 98 GLU A O 1
ATOM 816 N N . ALA A 1 99 ? -5.434 -21.438 -12.039 1 98 99 ALA A N 1
ATOM 817 C CA . ALA A 1 99 ? -6.531 -20.531 -12.344 1 98 99 ALA A CA 1
ATOM 818 C C . ALA A 1 99 ? -6.059 -19.375 -13.219 1 98 99 ALA A C 1
ATOM 820 O O . ALA A 1 99 ? -6.773 -18.938 -14.125 1 98 99 ALA A O 1
ATOM 821 N N . VAL A 1 100 ? -4.879 -18.859 -12.992 1 98.25 100 VAL A N 1
ATOM 822 C CA . VAL A 1 100 ? -4.32 -17.781 -13.797 1 98.25 100 VAL A CA 1
ATOM 823 C C . VAL A 1 100 ? -4.09 -18.281 -15.227 1 98.25 100 VAL A C 1
ATOM 825 O O . VAL A 1 100 ? -4.402 -17.578 -16.188 1 98.25 100 VAL A O 1
ATOM 828 N N . VAL A 1 101 ? -3.547 -19.484 -15.336 1 97.88 101 VAL A N 1
ATOM 829 C CA . VAL A 1 101 ? -3.293 -20.047 -16.656 1 97.88 101 VAL A CA 1
ATOM 830 C C . VAL A 1 101 ? -4.609 -20.203 -17.406 1 97.88 101 VAL A C 1
ATOM 832 O O . VAL A 1 101 ? -4.707 -19.828 -18.578 1 97.88 101 VAL A O 1
ATOM 835 N N . GLU A 1 102 ? -5.578 -20.703 -16.719 1 97 102 GLU A N 1
ATOM 836 C CA . GLU A 1 102 ? -6.887 -20.875 -17.344 1 97 102 GLU A CA 1
ATOM 837 C C . GLU A 1 102 ? -7.496 -19.547 -17.75 1 97 102 GLU A C 1
ATOM 839 O O . GLU A 1 102 ? -8.078 -19.422 -18.844 1 97 102 GLU A O 1
ATOM 844 N N . MET A 1 103 ? -7.379 -18.578 -16.938 1 96.38 103 MET A N 1
ATOM 845 C CA . MET A 1 103 ? -7.852 -17.234 -17.266 1 96.38 103 MET A CA 1
ATOM 846 C C . MET A 1 103 ? -7.137 -16.688 -18.484 1 96.38 103 MET A C 1
ATOM 848 O O . MET A 1 103 ? -7.77 -16.094 -19.375 1 96.38 103 MET A O 1
ATOM 852 N N . ALA A 1 104 ? -5.859 -16.906 -18.516 1 97.38 104 ALA A N 1
ATOM 853 C CA . ALA A 1 104 ? -5.055 -16.422 -19.625 1 97.38 104 ALA A CA 1
ATOM 854 C C . ALA A 1 104 ? -5.477 -17.078 -20.938 1 97.38 104 ALA A C 1
ATOM 856 O O . ALA A 1 104 ? -5.527 -16.422 -21.984 1 97.38 104 ALA A O 1
ATOM 857 N N . LYS A 1 105 ? -5.801 -18.312 -20.891 1 96.69 105 LYS A N 1
ATOM 858 C CA . LYS A 1 105 ? -6.211 -19.047 -22.078 1 96.69 105 LYS A CA 1
ATOM 859 C C . LYS A 1 105 ? -7.488 -18.484 -22.672 1 96.69 105 LYS A C 1
ATOM 861 O O . LYS A 1 105 ? -7.742 -18.625 -23.875 1 96.69 105 LYS A O 1
ATOM 866 N N . GLN A 1 106 ? -8.203 -17.812 -21.844 1 95.38 106 GLN A N 1
ATOM 867 C CA . GLN A 1 106 ? -9.477 -17.266 -22.281 1 95.38 106 GLN A CA 1
ATOM 868 C C . GLN A 1 106 ? -9.289 -15.875 -22.906 1 95.38 106 GLN A C 1
ATOM 870 O O . GLN A 1 106 ? -10.227 -15.305 -23.453 1 95.38 106 GLN A O 1
ATOM 875 N N . GLN A 1 107 ? -8.062 -15.391 -22.812 1 92.56 107 GLN A N 1
ATOM 876 C CA . GLN A 1 107 ? -7.738 -14.094 -23.391 1 92.56 107 GLN A CA 1
ATOM 877 C C . GLN A 1 107 ? -7.082 -14.242 -24.766 1 92.56 107 GLN A C 1
ATOM 879 O O . GLN A 1 107 ? -5.922 -14.648 -24.859 1 92.56 107 GLN A O 1
ATOM 884 N N . THR A 1 108 ? -7.746 -13.883 -25.781 1 88.19 108 THR A N 1
ATOM 885 C CA . THR A 1 108 ? -7.289 -14.125 -27.156 1 88.19 108 THR A CA 1
ATOM 886 C C . THR A 1 108 ? -5.977 -13.391 -27.422 1 88.19 108 THR A C 1
ATOM 888 O O . THR A 1 108 ? -5.172 -13.836 -28.25 1 88.19 108 THR A O 1
ATOM 891 N N . GLN A 1 109 ? -5.734 -12.352 -26.719 1 92.81 109 GLN A N 1
ATOM 892 C CA . GLN A 1 109 ? -4.559 -11.539 -27.016 1 92.81 109 GLN A CA 1
ATOM 893 C C . GLN A 1 109 ? -3.348 -12.016 -26.219 1 92.81 109 GLN A C 1
ATOM 895 O O . GLN A 1 109 ? -2.223 -11.586 -26.484 1 92.81 109 GLN A O 1
ATOM 900 N N . MET A 1 110 ? -3.551 -12.93 -25.359 1 96.5 110 MET A N 1
ATOM 901 C CA . MET A 1 110 ? -2.445 -13.383 -24.531 1 96.5 110 MET A CA 1
ATOM 902 C C . MET A 1 110 ? -1.771 -14.609 -25.125 1 96.5 110 MET A C 1
ATOM 904 O O . MET A 1 110 ? -2.443 -15.5 -25.656 1 96.5 110 MET A O 1
ATOM 908 N N . THR A 1 111 ? -0.397 -14.719 -25.031 1 97.94 111 THR A N 1
ATOM 909 C CA . THR A 1 111 ? 0.334 -15.828 -25.625 1 97.94 111 THR A CA 1
ATOM 910 C C . THR A 1 111 ? 1.11 -16.594 -24.562 1 97.94 111 THR A C 1
ATOM 912 O O . THR A 1 111 ? 1.562 -17.719 -24.797 1 97.94 111 THR A O 1
ATOM 915 N N . LYS A 1 112 ? 1.257 -16 -23.375 1 98.5 112 LYS A N 1
ATOM 916 C CA . LYS A 1 112 ? 2.035 -16.656 -22.344 1 98.5 112 LYS A CA 1
ATOM 917 C C . LYS A 1 112 ? 1.636 -16.156 -20.953 1 98.5 112 LYS A C 1
ATOM 919 O O . LYS A 1 112 ? 1.036 -15.094 -20.828 1 98.5 112 LYS A O 1
ATOM 924 N N . VAL A 1 113 ? 1.915 -16.953 -19.984 1 98.81 113 VAL A N 1
ATOM 925 C CA . VAL A 1 113 ? 1.882 -16.594 -18.562 1 98.81 113 VAL A CA 1
ATOM 926 C C . VAL A 1 113 ? 3.303 -16.547 -18.016 1 98.81 113 VAL A C 1
ATOM 928 O O . VAL A 1 113 ? 4.098 -17.453 -18.25 1 98.81 113 VAL A O 1
ATOM 931 N N . VAL A 1 114 ? 3.617 -15.492 -17.391 1 98.75 114 VAL A N 1
ATOM 932 C CA . VAL A 1 114 ? 4.93 -15.336 -16.781 1 98.75 114 VAL A CA 1
ATOM 933 C C . VAL A 1 114 ? 4.785 -15.297 -15.258 1 98.75 114 VAL A C 1
ATOM 935 O O . VAL A 1 114 ? 3.846 -14.695 -14.727 1 98.75 114 VAL A O 1
ATOM 938 N N . ALA A 1 115 ? 5.594 -15.938 -14.586 1 98.56 115 ALA A N 1
ATOM 939 C CA . ALA A 1 115 ? 5.758 -15.898 -13.141 1 98.56 115 ALA A CA 1
ATOM 940 C C . ALA A 1 115 ? 7.234 -15.938 -12.75 1 98.56 115 ALA A C 1
ATOM 942 O O . ALA A 1 115 ? 8.094 -16.203 -13.594 1 98.56 115 ALA A O 1
ATOM 943 N N . ASP A 1 116 ? 7.488 -15.57 -11.562 1 98 116 ASP A N 1
ATOM 944 C CA . ASP A 1 116 ? 8.852 -15.664 -11.039 1 98 116 ASP A CA 1
ATOM 945 C C . ASP A 1 116 ? 8.852 -16.156 -9.594 1 98 116 ASP A C 1
ATOM 947 O O . ASP A 1 116 ? 7.797 -16.281 -8.969 1 98 116 ASP A O 1
ATOM 951 N N . TYR A 1 117 ? 9.984 -16.625 -9.172 1 97.81 117 TYR A N 1
ATOM 952 C CA . TYR A 1 117 ? 10.156 -16.984 -7.766 1 97.81 117 TYR A CA 1
ATOM 953 C C . TYR A 1 117 ? 11.57 -16.656 -7.293 1 97.81 117 TYR A C 1
ATOM 955 O O . TYR A 1 117 ? 12.516 -16.688 -8.086 1 97.81 117 TYR A O 1
ATOM 963 N N . VAL A 1 118 ? 11.664 -16.281 -6.031 1 97.62 118 VAL A N 1
ATOM 964 C CA . VAL A 1 118 ? 12.945 -16.016 -5.391 1 97.62 118 VAL A CA 1
ATOM 965 C C . VAL A 1 118 ? 13.734 -17.312 -5.266 1 97.62 118 VAL A C 1
ATOM 967 O O . VAL A 1 118 ? 13.188 -18.344 -4.879 1 97.62 118 VAL A O 1
ATOM 970 N N . ASP A 1 119 ? 14.938 -17.219 -5.508 1 97.75 119 ASP A N 1
ATOM 971 C CA . ASP A 1 119 ? 15.789 -18.391 -5.34 1 97.75 119 ASP A CA 1
ATOM 972 C C . ASP A 1 119 ? 15.688 -18.953 -3.924 1 97.75 119 ASP A C 1
ATOM 974 O O . ASP A 1 119 ? 15.75 -18.188 -2.949 1 97.75 119 ASP A O 1
ATOM 978 N N . GLY A 1 120 ? 15.5 -20.234 -3.816 1 97.12 120 GLY A N 1
ATOM 979 C CA . GLY A 1 120 ? 15.32 -20.875 -2.525 1 97.12 120 GLY A CA 1
ATOM 980 C C . GLY A 1 120 ? 13.867 -21.156 -2.199 1 97.12 120 GLY A C 1
ATOM 981 O O . GLY A 1 120 ? 13.57 -21.922 -1.279 1 97.12 120 GLY A O 1
ATOM 982 N N . ASN A 1 121 ? 13 -20.562 -2.885 1 97.38 121 ASN A N 1
ATOM 983 C CA . ASN A 1 121 ? 11.586 -20.828 -2.695 1 97.38 121 ASN A CA 1
ATOM 984 C C . ASN A 1 121 ? 11.164 -22.125 -3.385 1 97.38 121 ASN A C 1
ATOM 986 O O . ASN A 1 121 ? 10.438 -22.109 -4.379 1 97.38 121 ASN A O 1
ATOM 990 N N . GLU A 1 122 ? 11.461 -23.203 -2.785 1 96.94 122 GLU A N 1
ATOM 991 C CA . GLU A 1 122 ? 11.289 -24.531 -3.387 1 96.94 122 GLU A CA 1
ATOM 992 C C . GLU A 1 122 ? 9.812 -24.844 -3.607 1 96.94 122 GLU A C 1
ATOM 994 O O . GLU A 1 122 ? 9.438 -25.406 -4.641 1 96.94 122 GLU A O 1
ATOM 999 N N . PRO A 1 123 ? 8.945 -24.5 -2.699 1 96.38 123 PRO A N 1
ATOM 1000 C CA . PRO A 1 123 ? 7.523 -24.766 -2.941 1 96.38 123 PRO A CA 1
ATOM 1001 C C . PRO A 1 123 ? 7 -24.094 -4.211 1 96.38 123 PRO A C 1
ATOM 1003 O O . PRO A 1 123 ? 6.297 -24.734 -5 1 96.38 123 PRO A O 1
ATOM 1006 N N . MET A 1 124 ? 7.359 -22.891 -4.484 1 97.88 124 MET A N 1
ATOM 1007 C CA . MET A 1 124 ? 6.918 -22.188 -5.688 1 97.88 124 MET A CA 1
ATOM 1008 C C . MET A 1 124 ? 7.547 -22.812 -6.934 1 97.88 124 MET A C 1
ATOM 1010 O O . MET A 1 124 ? 6.863 -23.016 -7.938 1 97.88 124 MET A O 1
ATOM 1014 N N . LYS A 1 125 ? 8.734 -23.109 -6.805 1 98.31 125 LYS A N 1
ATOM 1015 C CA . LYS A 1 125 ? 9.422 -23.781 -7.902 1 98.31 125 LYS A CA 1
ATOM 1016 C C . LYS A 1 125 ? 8.68 -25.047 -8.312 1 98.31 125 LYS A C 1
ATOM 1018 O O . LYS A 1 125 ? 8.398 -25.266 -9.492 1 98.31 125 LYS A O 1
ATOM 1023 N N . LYS A 1 126 ? 8.422 -25.828 -7.363 1 98.19 126 LYS A N 1
ATOM 1024 C CA . LYS A 1 126 ? 7.758 -27.109 -7.613 1 98.19 126 LYS A CA 1
ATOM 1025 C C . LYS A 1 126 ? 6.398 -26.891 -8.273 1 98.19 126 LYS A C 1
ATOM 1027 O O . LYS A 1 126 ? 6.023 -27.641 -9.188 1 98.19 126 LYS A O 1
ATOM 1032 N N . ILE A 1 127 ? 5.656 -25.891 -7.852 1 98.31 127 ILE A N 1
ATOM 1033 C CA . ILE A 1 127 ? 4.348 -25.594 -8.422 1 98.31 127 ILE A CA 1
ATOM 1034 C C . ILE A 1 127 ? 4.504 -25.234 -9.898 1 98.31 127 ILE A C 1
ATOM 1036 O O . ILE A 1 127 ? 3.832 -25.812 -10.758 1 98.31 127 ILE A O 1
ATOM 1040 N N . LEU A 1 128 ? 5.406 -24.312 -10.203 1 98.81 128 LEU A N 1
ATOM 1041 C CA . LEU A 1 128 ? 5.551 -23.812 -11.562 1 98.81 128 LEU A CA 1
ATOM 1042 C C . LEU A 1 128 ? 6.051 -24.891 -12.5 1 98.81 128 LEU A C 1
ATOM 1044 O O . LEU A 1 128 ? 5.477 -25.109 -13.578 1 98.81 128 LEU A O 1
ATOM 1048 N N . LEU A 1 129 ? 7.031 -25.578 -12.031 1 98.69 129 LEU A N 1
ATOM 1049 C CA . LEU A 1 129 ? 7.547 -26.656 -12.859 1 98.69 129 LEU A CA 1
ATOM 1050 C C . LEU A 1 129 ? 6.496 -27.75 -13.039 1 98.69 129 LEU A C 1
ATOM 1052 O O . LEU A 1 129 ? 6.312 -28.266 -14.141 1 98.69 129 LEU A O 1
ATOM 1056 N N . GLY A 1 130 ? 5.875 -28.078 -12 1 98.44 130 GLY A N 1
ATOM 1057 C CA . GLY A 1 130 ? 4.844 -29.094 -12.031 1 98.44 130 GLY A CA 1
ATOM 1058 C C . GLY A 1 130 ? 3.711 -28.766 -12.984 1 98.44 130 GLY A C 1
ATOM 1059 O O . GLY A 1 130 ? 3.072 -29.672 -13.531 1 98.44 130 GLY A O 1
ATOM 1060 N N . LEU A 1 131 ? 3.445 -27.5 -13.266 1 98.25 131 LEU A N 1
ATOM 1061 C CA . LEU A 1 131 ? 2.346 -27.062 -14.117 1 98.25 131 LEU A CA 1
ATOM 1062 C C . LEU A 1 131 ? 2.82 -26.844 -15.555 1 98.25 131 LEU A C 1
ATOM 1064 O O . LEU A 1 131 ? 2.021 -26.516 -16.438 1 98.25 131 LEU A O 1
ATOM 1068 N N . GLY A 1 132 ? 4.098 -26.953 -15.734 1 98.56 132 GLY A N 1
ATOM 1069 C CA . GLY A 1 132 ? 4.59 -26.922 -17.109 1 98.56 132 GLY A CA 1
ATOM 1070 C C . GLY A 1 132 ? 5.277 -25.609 -17.453 1 98.56 132 GLY A C 1
ATOM 1071 O O . GLY A 1 132 ? 5.574 -25.359 -18.625 1 98.56 132 GLY A O 1
ATOM 1072 N N . PHE A 1 133 ? 5.527 -24.75 -16.438 1 98.88 133 PHE A N 1
ATOM 1073 C CA . PHE A 1 133 ? 6.355 -23.578 -16.688 1 98.88 133 PHE A CA 1
ATOM 1074 C C . PHE A 1 133 ? 7.801 -23.969 -16.969 1 98.88 133 PHE A C 1
ATOM 1076 O O . PHE A 1 133 ? 8.289 -24.969 -16.406 1 98.88 133 PHE A O 1
ATOM 1083 N N . GLU A 1 134 ? 8.438 -23.156 -17.734 1 98.81 134 GLU A N 1
ATOM 1084 C CA . GLU A 1 134 ? 9.852 -23.344 -18.031 1 98.81 134 GLU A CA 1
ATOM 1085 C C . GLU A 1 134 ? 10.672 -22.141 -17.594 1 98.81 134 GLU A C 1
ATOM 1087 O O . GLU A 1 134 ? 10.234 -21 -17.781 1 98.81 134 GLU A O 1
ATOM 1092 N N . GLU A 1 135 ? 11.797 -22.375 -17.125 1 98.31 135 GLU A N 1
ATOM 1093 C CA . GLU A 1 135 ? 12.688 -21.281 -16.75 1 98.31 135 GLU A CA 1
ATOM 1094 C C . GLU A 1 135 ? 13.312 -20.625 -17.984 1 98.31 135 GLU A C 1
ATOM 1096 O O . GLU A 1 135 ? 13.867 -21.312 -18.844 1 98.31 135 GLU A O 1
ATOM 1101 N N . THR A 1 136 ? 13.219 -19.359 -18 1 98.19 136 THR A N 1
ATOM 1102 C CA . THR A 1 136 ? 13.75 -18.688 -19.172 1 98.19 136 THR A CA 1
ATOM 1103 C C . THR A 1 136 ? 14.891 -17.75 -18.781 1 98.19 136 THR A C 1
ATOM 1105 O O . THR A 1 136 ? 15.602 -17.219 -19.656 1 98.19 136 THR A O 1
ATOM 1108 N N . GLY A 1 137 ? 15.047 -17.484 -17.547 1 97.69 137 GLY A N 1
ATOM 1109 C CA . GLY A 1 137 ? 16.125 -16.625 -17.094 1 97.69 137 GLY A CA 1
ATOM 1110 C C . GLY A 1 137 ? 16.188 -16.469 -15.586 1 97.69 137 GLY A C 1
ATOM 1111 O O . GLY A 1 137 ? 15.273 -16.922 -14.883 1 97.69 137 GLY A O 1
ATOM 1112 N N . PHE A 1 138 ? 17.344 -15.891 -15.141 1 97.75 138 PHE A N 1
ATOM 1113 C CA . PHE A 1 138 ? 17.578 -15.562 -13.742 1 97.75 138 PHE A CA 1
ATOM 1114 C C . PHE A 1 138 ? 18.031 -14.109 -13.602 1 97.75 138 PHE A C 1
ATOM 1116 O O . PHE A 1 138 ? 18.969 -13.68 -14.258 1 97.75 138 PHE A O 1
ATOM 1123 N N . ASP A 1 139 ? 17.219 -13.367 -12.859 1 97.06 139 ASP A N 1
ATOM 1124 C CA . ASP A 1 139 ? 17.594 -11.992 -12.562 1 97.06 139 ASP A CA 1
ATOM 1125 C C . ASP A 1 139 ? 18.438 -11.914 -11.281 1 97.06 139 ASP A C 1
ATOM 1127 O O . ASP A 1 139 ? 17.891 -12.008 -10.18 1 97.06 139 ASP A O 1
ATOM 1131 N N . GLN A 1 140 ? 19.703 -11.672 -11.414 1 96.62 140 GLN A N 1
ATOM 1132 C CA . GLN A 1 140 ? 20.625 -11.688 -10.289 1 96.62 140 GLN A CA 1
ATOM 1133 C C . GLN A 1 140 ? 20.391 -10.5 -9.359 1 96.62 140 GLN A C 1
ATOM 1135 O O . GLN A 1 140 ? 20.594 -10.594 -8.148 1 96.62 140 GLN A O 1
ATOM 1140 N N . ALA A 1 141 ? 19.984 -9.438 -9.938 1 94.44 141 ALA A N 1
ATOM 1141 C CA . ALA A 1 141 ? 19.812 -8.211 -9.156 1 94.44 141 ALA A CA 1
ATOM 1142 C C . ALA A 1 141 ? 18.734 -8.375 -8.102 1 94.44 141 ALA A C 1
ATOM 1144 O O . ALA A 1 141 ? 18.844 -7.828 -7 1 94.44 141 ALA A O 1
ATOM 1145 N N . ILE A 1 142 ? 17.766 -9.164 -8.445 1 93.5 142 ILE A N 1
ATOM 1146 C CA . ILE A 1 142 ? 16.656 -9.305 -7.512 1 93.5 142 ILE A CA 1
ATOM 1147 C C . ILE A 1 142 ? 16.547 -10.758 -7.066 1 93.5 142 ILE A C 1
ATOM 1149 O O . ILE A 1 142 ? 15.617 -11.117 -6.328 1 93.5 142 ILE A O 1
ATOM 1153 N N . ASN A 1 143 ? 17.469 -11.648 -7.527 1 97.5 143 ASN A N 1
ATOM 1154 C CA . ASN A 1 143 ? 17.562 -13.047 -7.117 1 97.5 143 ASN A CA 1
ATOM 1155 C C . ASN A 1 143 ? 16.297 -13.82 -7.477 1 97.5 143 ASN A C 1
ATOM 1157 O O . ASN A 1 143 ? 15.758 -14.562 -6.652 1 97.5 143 ASN A O 1
ATOM 1161 N N . GLU A 1 144 ? 15.773 -13.633 -8.664 1 98.12 144 GLU A N 1
ATOM 1162 C CA . GLU A 1 144 ? 14.523 -14.289 -9.039 1 98.12 144 GLU A CA 1
ATOM 1163 C C . GLU A 1 144 ? 14.672 -15.062 -10.344 1 98.12 144 GLU A C 1
ATOM 1165 O O . GLU A 1 144 ? 15.352 -14.609 -11.266 1 98.12 144 GLU A O 1
ATOM 1170 N N . HIS A 1 145 ? 14.094 -16.203 -10.383 1 98.69 145 HIS A N 1
ATOM 1171 C CA . HIS A 1 145 ? 13.977 -17.016 -11.586 1 98.69 145 HIS A CA 1
ATOM 1172 C C . HIS A 1 145 ? 12.734 -16.641 -12.391 1 98.69 145 HIS A C 1
ATOM 1174 O O . HIS A 1 145 ? 11.641 -16.547 -11.828 1 98.69 145 HIS A O 1
ATOM 1180 N N . ILE A 1 146 ? 12.945 -16.453 -13.695 1 98.62 146 ILE A N 1
ATOM 1181 C CA . ILE A 1 146 ? 11.836 -16.094 -14.578 1 98.62 146 ILE A CA 1
ATOM 1182 C C . ILE A 1 146 ? 11.266 -17.359 -15.219 1 98.62 146 ILE A C 1
ATOM 1184 O O . ILE A 1 146 ? 11.992 -18.109 -15.867 1 98.62 146 ILE A O 1
ATOM 1188 N N . MET A 1 147 ? 9.953 -17.594 -15.016 1 98.88 147 MET A N 1
ATOM 1189 C CA . MET A 1 147 ? 9.266 -18.797 -15.492 1 98.88 147 MET A CA 1
ATOM 1190 C C . MET A 1 147 ? 8.172 -18.438 -16.484 1 98.88 147 MET A C 1
ATOM 1192 O O . MET A 1 147 ? 7.402 -17.5 -16.266 1 98.88 147 MET A O 1
ATOM 1196 N N . VAL A 1 148 ? 8.125 -19.203 -17.562 1 98.81 148 VAL A N 1
ATOM 1197 C CA . VAL A 1 148 ? 7.16 -18.891 -18.609 1 98.81 148 VAL A CA 1
ATOM 1198 C C . VAL A 1 148 ? 6.34 -20.125 -18.969 1 98.81 148 VAL A C 1
ATOM 1200 O O . VAL A 1 148 ? 6.887 -21.219 -19.078 1 98.81 148 VAL A O 1
ATOM 1203 N N . TYR A 1 149 ? 5.094 -20 -19.031 1 98.75 149 TYR A N 1
ATOM 1204 C CA . TYR A 1 149 ? 4.145 -20.969 -19.578 1 98.75 149 TYR A CA 1
ATOM 1205 C C . TYR A 1 149 ? 3.584 -20.484 -20.906 1 98.75 149 TYR A C 1
ATOM 1207 O O . TYR A 1 149 ? 2.924 -19.438 -20.969 1 98.75 149 TYR A O 1
ATOM 1215 N N . GLN A 1 150 ? 3.818 -21.219 -21.969 1 98.06 150 GLN A N 1
ATOM 1216 C CA . GLN A 1 150 ? 3.287 -20.859 -23.281 1 98.06 150 GLN A CA 1
ATOM 1217 C C . GLN A 1 150 ? 1.842 -21.328 -23.438 1 98.06 150 GLN A C 1
ATOM 1219 O O . GLN A 1 150 ? 1.525 -22.484 -23.156 1 98.06 150 GLN A O 1
ATOM 1224 N N . LEU A 1 151 ? 1.045 -20.391 -23.859 1 96.56 151 LEU A N 1
ATOM 1225 C CA . LEU A 1 151 ? -0.368 -20.734 -24 1 96.56 151 LEU A CA 1
ATOM 1226 C C . LEU A 1 151 ? -0.623 -21.453 -25.328 1 96.56 151 LEU A C 1
ATOM 1228 O O . LEU A 1 151 ? 0.096 -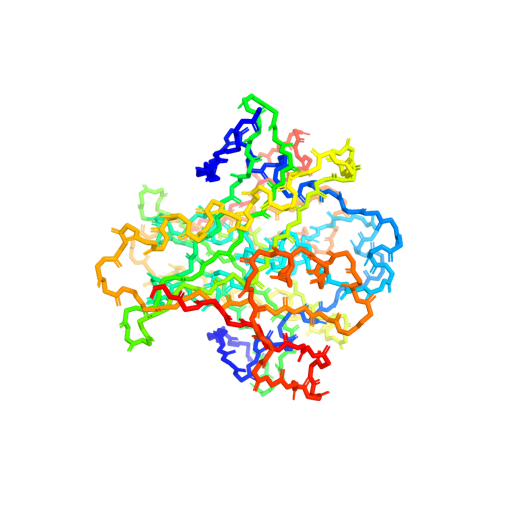21.234 -26.297 1 96.56 151 LEU A O 1
ATOM 1232 N N . MET B 1 1 ? 12.617 28.5 4.715 1 63.97 1 MET B N 1
ATOM 1233 C CA . MET B 1 1 ? 12.742 27.234 3.992 1 63.97 1 MET B CA 1
ATOM 1234 C C . MET B 1 1 ? 11.367 26.656 3.684 1 63.97 1 MET B C 1
ATOM 1236 O O . MET B 1 1 ? 10.594 26.375 4.594 1 63.97 1 MET B O 1
ATOM 1240 N N . THR B 1 2 ? 10.844 26.781 2.404 1 86.94 2 THR B N 1
ATOM 1241 C CA . THR B 1 2 ? 9.461 26.469 2.037 1 86.94 2 THR B CA 1
ATOM 1242 C C . THR B 1 2 ? 9.352 25.031 1.552 1 86.94 2 THR B C 1
ATOM 1244 O O . THR B 1 2 ? 10.25 24.516 0.878 1 86.94 2 THR B O 1
ATOM 1247 N N . ILE B 1 3 ? 8.375 24.234 2.023 1 96.12 3 ILE B N 1
ATOM 1248 C CA . ILE B 1 3 ? 8.211 22.859 1.579 1 96.12 3 ILE B CA 1
ATOM 1249 C C . ILE B 1 3 ? 7.363 22.812 0.31 1 96.12 3 ILE B C 1
ATOM 1251 O O . ILE B 1 3 ? 6.629 23.766 0.02 1 96.12 3 ILE B O 1
ATOM 1255 N N . THR B 1 4 ? 7.574 21.844 -0.51 1 97.88 4 THR B N 1
ATOM 1256 C CA . THR B 1 4 ? 6.773 21.594 -1.702 1 97.88 4 THR B CA 1
ATOM 1257 C C . THR B 1 4 ? 6.238 20.172 -1.703 1 97.88 4 THR B C 1
ATOM 1259 O O . THR B 1 4 ? 6.891 19.25 -1.202 1 97.88 4 THR B O 1
ATOM 1262 N N . PHE B 1 5 ? 5.055 20.016 -2.193 1 98.44 5 PHE B N 1
ATOM 1263 C CA . PHE B 1 5 ? 4.484 18.703 -2.447 1 98.44 5 PHE B CA 1
ATOM 1264 C C . PHE B 1 5 ? 4.812 18.234 -3.859 1 98.44 5 PHE B C 1
ATOM 1266 O O . PHE B 1 5 ? 4.488 18.906 -4.836 1 98.44 5 PHE B O 1
ATOM 1273 N N . ARG B 1 6 ? 5.469 17.078 -3.951 1 98.56 6 ARG B N 1
ATOM 1274 C CA . ARG B 1 6 ? 5.859 16.578 -5.266 1 98.56 6 ARG B CA 1
ATOM 1275 C C . ARG B 1 6 ? 5.234 15.211 -5.527 1 98.56 6 ARG B C 1
ATOM 1277 O O . ARG B 1 6 ? 4.93 14.469 -4.59 1 98.56 6 ARG B O 1
ATOM 1284 N N . GLU B 1 7 ? 5.105 14.906 -6.84 1 98.5 7 GLU B N 1
ATOM 1285 C CA . GLU B 1 7 ? 4.594 13.602 -7.242 1 98.5 7 GLU B CA 1
ATOM 1286 C C . GLU B 1 7 ? 5.551 12.484 -6.836 1 98.5 7 GLU B C 1
ATOM 1288 O O . GLU B 1 7 ? 6.766 12.688 -6.785 1 98.5 7 GLU B O 1
ATOM 1293 N N . ILE B 1 8 ? 4.961 11.398 -6.477 1 98.75 8 ILE B N 1
ATOM 1294 C CA . ILE B 1 8 ? 5.742 10.18 -6.293 1 98.75 8 ILE B CA 1
ATOM 1295 C C . ILE B 1 8 ? 5.992 9.516 -7.648 1 98.75 8 ILE B C 1
ATOM 1297 O O . ILE B 1 8 ? 5.047 9.172 -8.359 1 98.75 8 ILE B O 1
ATOM 1301 N N . THR B 1 9 ? 7.223 9.398 -8.023 1 98.12 9 THR B N 1
ATOM 1302 C CA . THR B 1 9 ? 7.648 8.875 -9.312 1 98.12 9 THR B CA 1
ATOM 1303 C C . THR B 1 9 ? 8.625 7.719 -9.133 1 98.12 9 THR B C 1
ATOM 1305 O O . THR B 1 9 ? 8.969 7.359 -8 1 98.12 9 THR B O 1
ATOM 1308 N N . SER B 1 10 ? 9.047 7.16 -10.266 1 97.56 10 SER B N 1
ATOM 1309 C CA . SER B 1 10 ? 10.039 6.09 -10.195 1 97.56 10 SER B CA 1
ATOM 1310 C C . SER B 1 10 ? 11.328 6.578 -9.547 1 97.56 10 SER B C 1
ATOM 1312 O O . SER B 1 10 ? 12.062 5.789 -8.945 1 97.56 10 SER B O 1
ATOM 1314 N N . ASP B 1 11 ? 11.609 7.895 -9.531 1 98.06 11 ASP B N 1
ATOM 1315 C CA . ASP B 1 11 ? 12.859 8.461 -9.023 1 98.06 11 ASP B CA 1
ATOM 1316 C C . ASP B 1 11 ? 12.859 8.508 -7.5 1 98.06 11 ASP B C 1
ATOM 1318 O O . ASP B 1 11 ? 13.922 8.492 -6.875 1 98.06 11 ASP B O 1
ATOM 1322 N N . ASN B 1 12 ? 11.664 8.555 -6.926 1 98.62 12 ASN B N 1
ATOM 1323 C CA . ASN B 1 12 ? 11.656 8.789 -5.488 1 98.62 12 ASN B CA 1
ATOM 1324 C C . ASN B 1 12 ? 10.812 7.75 -4.75 1 98.62 12 ASN B C 1
ATOM 1326 O O . ASN B 1 12 ? 10.805 7.715 -3.52 1 98.62 12 ASN B O 1
ATOM 1330 N N . TYR B 1 13 ? 10.219 6.859 -5.457 1 98.75 13 TYR B N 1
ATOM 1331 C CA . TYR B 1 13 ? 9.258 5.918 -4.883 1 98.75 13 TYR B CA 1
ATOM 1332 C C . TYR B 1 13 ? 9.891 5.133 -3.738 1 98.75 13 TYR B C 1
ATOM 1334 O O . TYR B 1 13 ? 9.336 5.078 -2.637 1 98.75 13 TYR B O 1
ATOM 1342 N N . SER B 1 14 ? 11.055 4.551 -3.967 1 98.38 14 SER B N 1
ATOM 1343 C CA . SER B 1 14 ? 11.719 3.742 -2.951 1 98.38 14 SER B CA 1
ATOM 1344 C C . SER B 1 14 ? 12.055 4.57 -1.717 1 98.38 14 SER B C 1
ATOM 1346 O O . SER B 1 14 ? 11.875 4.113 -0.586 1 98.38 14 SER B O 1
ATOM 1348 N N . GLN B 1 15 ? 12.492 5.75 -1.89 1 98.62 15 GLN B N 1
ATOM 1349 C CA . GLN B 1 15 ? 12.828 6.629 -0.775 1 98.62 15 GLN B CA 1
ATOM 1350 C C . GLN B 1 15 ? 11.586 6.996 0.033 1 98.62 15 GLN B C 1
ATOM 1352 O O . GLN B 1 15 ? 11.641 7.051 1.264 1 98.62 15 GLN B O 1
ATOM 1357 N N . VAL B 1 16 ? 10.516 7.273 -0.643 1 98.88 16 VAL B N 1
ATOM 1358 C CA . VAL B 1 16 ? 9.266 7.641 0.015 1 98.88 16 VAL B CA 1
ATOM 1359 C C . VAL B 1 16 ? 8.773 6.484 0.885 1 98.88 16 VAL B C 1
ATOM 1361 O O . VAL B 1 16 ? 8.375 6.691 2.033 1 98.88 16 VAL B O 1
ATOM 1364 N N . LEU B 1 17 ? 8.875 5.258 0.39 1 98.69 17 LEU B N 1
ATOM 1365 C CA . LEU B 1 17 ? 8.438 4.078 1.131 1 98.69 17 LEU B CA 1
ATOM 1366 C C . LEU B 1 17 ? 9.305 3.859 2.365 1 98.69 17 LEU B C 1
ATOM 1368 O O . LEU B 1 17 ? 8.867 3.234 3.334 1 98.69 17 LEU B O 1
ATOM 1372 N N . ASN B 1 18 ? 10.484 4.406 2.336 1 98.06 18 ASN B N 1
ATOM 1373 C CA . ASN B 1 18 ? 11.453 4.129 3.389 1 98.06 18 ASN B CA 1
ATOM 1374 C C . ASN B 1 18 ? 11.484 5.238 4.434 1 98.06 18 ASN B C 1
ATOM 1376 O O . ASN B 1 18 ? 12.32 5.227 5.34 1 98.06 18 ASN B O 1
ATOM 1380 N N . LEU B 1 19 ? 10.641 6.23 4.27 1 98.62 19 LEU B N 1
ATOM 1381 C CA . LEU B 1 19 ? 10.523 7.238 5.316 1 98.62 19 LEU B CA 1
ATOM 1382 C C . LEU B 1 19 ? 10.18 6.59 6.656 1 98.62 19 LEU B C 1
ATOM 1384 O O . LEU B 1 19 ? 9.375 5.656 6.711 1 98.62 19 LEU B O 1
ATOM 1388 N N . LYS B 1 20 ? 10.781 7.145 7.691 1 96.06 20 LYS B N 1
ATOM 1389 C CA . LYS B 1 20 ? 10.625 6.555 9.016 1 96.06 20 LYS B CA 1
ATOM 1390 C C . LYS B 1 20 ? 10.281 7.621 10.055 1 96.06 20 LYS B C 1
ATOM 1392 O O . LYS B 1 20 ? 10.828 8.727 10.031 1 96.06 20 LYS B O 1
ATOM 1397 N N . ILE B 1 21 ? 9.352 7.262 10.898 1 96.56 21 ILE B N 1
ATOM 1398 C CA . ILE B 1 21 ? 9.086 8.094 12.062 1 96.56 21 ILE B CA 1
ATOM 1399 C C . ILE B 1 21 ? 9.859 7.559 13.266 1 96.56 21 ILE B C 1
ATOM 1401 O O . ILE B 1 21 ? 10.539 6.535 13.172 1 96.56 21 ILE B O 1
ATOM 1405 N N . THR B 1 22 ? 9.797 8.227 14.398 1 96.19 22 THR B N 1
ATOM 1406 C CA . THR B 1 22 ? 10.555 7.801 15.578 1 96.19 22 THR B CA 1
ATOM 1407 C C . THR B 1 22 ? 9.969 6.516 16.156 1 96.19 22 THR B C 1
ATOM 1409 O O . THR B 1 22 ? 8.781 6.23 15.984 1 96.19 22 THR B O 1
ATOM 1412 N N . PRO B 1 23 ? 10.797 5.758 16.859 1 95.94 23 PRO B N 1
ATOM 1413 C CA . PRO B 1 23 ? 10.281 4.555 17.516 1 95.94 23 PRO B CA 1
ATOM 1414 C C . PRO B 1 23 ? 9.125 4.852 18.469 1 95.94 23 PRO B C 1
ATOM 1416 O O . PRO B 1 23 ? 8.188 4.055 18.562 1 95.94 23 PRO B O 1
ATOM 1419 N N . GLU B 1 24 ? 9.219 6 19.078 1 94.38 24 GLU B N 1
ATOM 1420 C CA . GLU B 1 24 ? 8.148 6.41 19.984 1 94.38 24 GLU B CA 1
ATOM 1421 C C . GLU B 1 24 ? 6.836 6.621 19.234 1 94.38 24 GLU B C 1
ATOM 1423 O O . GLU B 1 24 ? 5.777 6.184 19.688 1 94.38 24 GLU B O 1
ATOM 1428 N N . GLN B 1 25 ? 6.879 7.262 18.156 1 94.88 25 GLN B N 1
ATOM 1429 C CA . GLN B 1 25 ? 5.695 7.492 17.328 1 94.88 25 GLN B CA 1
ATOM 1430 C C . GLN B 1 25 ? 5.145 6.18 16.781 1 94.88 25 GLN B C 1
ATOM 1432 O O . GLN B 1 25 ? 3.928 5.996 16.703 1 94.88 25 GLN B O 1
ATOM 1437 N N . GLU B 1 26 ? 6.082 5.309 16.297 1 95.31 26 GLU B N 1
ATOM 1438 C CA . GLU B 1 26 ? 5.68 3.996 15.797 1 95.31 26 GLU B CA 1
ATOM 1439 C C . GLU B 1 26 ? 4.953 3.197 16.875 1 95.31 26 GLU B C 1
ATOM 1441 O O . GLU B 1 26 ? 3.895 2.619 16.625 1 95.31 26 GLU B O 1
ATOM 1446 N N . ALA B 1 27 ? 5.484 3.262 18.094 1 95.75 27 ALA B N 1
ATOM 1447 C CA . ALA B 1 27 ? 4.918 2.516 19.219 1 95.75 27 ALA B CA 1
ATOM 1448 C C . ALA B 1 27 ? 3.547 3.066 19.609 1 95.75 27 ALA B C 1
ATOM 1450 O O . ALA B 1 27 ? 2.652 2.307 19.984 1 95.75 27 ALA B O 1
ATOM 1451 N N . ALA B 1 28 ? 3.371 4.348 19.438 1 96 28 ALA B N 1
ATOM 1452 C CA . ALA B 1 28 ? 2.131 5.016 19.828 1 96 28 ALA B CA 1
ATOM 1453 C C . ALA B 1 28 ? 1.084 4.914 18.719 1 96 28 ALA B C 1
ATOM 1455 O O . ALA B 1 28 ? -0.083 5.254 18.922 1 96 28 ALA B O 1
ATOM 1456 N N . LYS B 1 29 ? 1.46 4.426 17.531 1 95.5 29 LYS B N 1
ATOM 1457 C CA . LYS B 1 29 ? 0.58 4.258 16.375 1 95.5 29 LYS B CA 1
ATOM 1458 C C . LYS B 1 29 ? -0.109 5.57 16.016 1 95.5 29 LYS B C 1
ATOM 1460 O O . LYS B 1 29 ? -1.317 5.594 15.773 1 95.5 29 LYS B O 1
ATOM 1465 N N . PHE B 1 30 ? 0.625 6.652 16.016 1 95.62 30 PHE B N 1
ATOM 1466 C CA . PHE B 1 30 ? 0.08 7.977 15.734 1 95.62 30 PHE B CA 1
ATOM 1467 C C . PHE B 1 30 ? -0.17 8.148 14.242 1 95.62 30 PHE B C 1
ATOM 1469 O O . PHE B 1 30 ? -1.064 8.898 13.844 1 95.62 30 PHE B O 1
ATOM 1476 N N . VAL B 1 31 ? 0.598 7.508 13.445 1 95.69 31 VAL B N 1
ATOM 1477 C CA . VAL B 1 31 ? 0.448 7.645 12 1 95.69 31 VAL B CA 1
ATOM 1478 C C . VAL B 1 31 ? 0.774 6.32 11.32 1 95.69 31 VAL B C 1
ATOM 1480 O O . VAL B 1 31 ? 1.716 5.629 11.711 1 95.69 31 VAL B O 1
ATOM 1483 N N . SER B 1 32 ? 0.004 5.992 10.336 1 95.25 32 SER B N 1
ATOM 1484 C CA . SER B 1 32 ? 0.28 4.809 9.531 1 95.25 32 SER B CA 1
ATOM 1485 C C . SER B 1 32 ? 1.496 5.0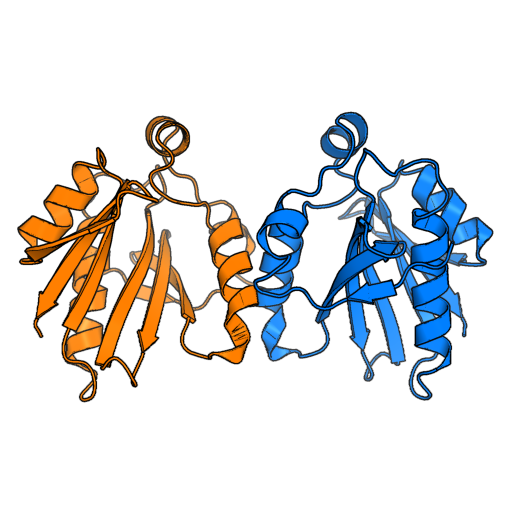2 8.633 1 95.25 32 SER B C 1
ATOM 1487 O O . SER B 1 32 ? 1.73 6.129 8.148 1 95.25 32 SER B O 1
ATOM 1489 N N . PRO B 1 33 ? 2.234 3.965 8.352 1 96.56 33 PRO B N 1
ATOM 1490 C CA . PRO B 1 33 ? 3.371 4.082 7.434 1 96.56 33 PRO B CA 1
ATOM 1491 C C . PRO B 1 33 ? 2.947 4.441 6.012 1 96.56 33 PRO B C 1
ATOM 1493 O O . PRO B 1 33 ? 1.775 4.285 5.652 1 96.56 33 PRO B O 1
ATOM 1496 N N . VAL B 1 34 ? 3.875 4.875 5.258 1 98.56 34 VAL B N 1
ATOM 1497 C CA . VAL B 1 34 ? 3.619 5.32 3.893 1 98.56 34 VAL B CA 1
ATOM 1498 C C . VAL B 1 34 ? 3.039 4.168 3.076 1 98.56 34 VAL B C 1
ATOM 1500 O O . VAL B 1 34 ? 2.102 4.359 2.297 1 98.56 34 VAL B O 1
ATOM 1503 N N . VAL B 1 35 ? 3.555 2.994 3.268 1 98.44 35 VAL B N 1
ATOM 1504 C CA . VAL B 1 35 ? 3.111 1.837 2.496 1 98.44 35 VAL B CA 1
ATOM 1505 C C . VAL B 1 35 ? 1.621 1.601 2.729 1 98.44 35 VAL B C 1
ATOM 1507 O O . VAL B 1 35 ? 0.88 1.305 1.788 1 98.44 35 VAL B O 1
ATOM 1510 N N . ARG B 1 36 ? 1.145 1.741 3.922 1 98.12 36 ARG B N 1
ATOM 1511 C CA . ARG B 1 36 ? -0.278 1.614 4.223 1 98.12 36 ARG B CA 1
ATOM 1512 C C . ARG B 1 36 ? -1.079 2.736 3.568 1 98.12 36 ARG B C 1
ATOM 1514 O O . ARG B 1 36 ? -2.176 2.504 3.059 1 98.12 36 ARG B O 1
ATOM 1521 N N . SER B 1 37 ? -0.535 3.898 3.57 1 98.56 37 SER B N 1
ATOM 1522 C CA . SER B 1 37 ? -1.196 5.035 2.939 1 98.56 37 SER B CA 1
ATOM 1523 C C . SER B 1 37 ? -1.413 4.793 1.45 1 98.56 37 SER B C 1
ATOM 1525 O O . SER B 1 37 ? -2.504 5.035 0.928 1 98.56 37 SER B O 1
ATOM 1527 N N . LEU B 1 38 ? -0.417 4.289 0.829 1 98.75 38 LEU B N 1
ATOM 1528 C CA . LEU B 1 38 ? -0.518 4.043 -0.605 1 98.75 38 LEU B CA 1
ATOM 1529 C C . LEU B 1 38 ? -1.451 2.869 -0.891 1 98.75 38 LEU B C 1
ATOM 1531 O O . LEU B 1 38 ? -2.158 2.865 -1.902 1 98.75 38 LEU B O 1
ATOM 1535 N N . ALA B 1 39 ? -1.466 1.891 0.01 1 98.69 39 ALA B N 1
ATOM 1536 C CA . ALA B 1 39 ? -2.438 0.808 -0.112 1 98.69 39 ALA B CA 1
ATOM 1537 C C . ALA B 1 39 ? -3.865 1.335 0.005 1 98.69 39 ALA B C 1
ATOM 1539 O O . ALA B 1 39 ? -4.738 0.958 -0.779 1 98.69 39 ALA B O 1
ATOM 1540 N N . ASP B 1 40 ? -4.078 2.209 0.947 1 98.44 40 ASP B N 1
ATOM 1541 C CA . ASP B 1 40 ? -5.395 2.822 1.1 1 98.44 40 ASP B CA 1
ATOM 1542 C C . ASP B 1 40 ? -5.754 3.66 -0.124 1 98.44 40 ASP B C 1
ATOM 1544 O O . ASP B 1 40 ? -6.902 3.646 -0.577 1 98.44 40 ASP B O 1
ATOM 1548 N N . ALA B 1 41 ? -4.773 4.375 -0.632 1 98.5 41 ALA B N 1
ATOM 1549 C CA . ALA B 1 41 ? -5.016 5.156 -1.841 1 98.5 41 ALA B CA 1
ATOM 1550 C C . ALA B 1 41 ? -5.449 4.262 -2.998 1 98.5 41 ALA B C 1
ATOM 1552 O O . ALA B 1 41 ? -6.332 4.629 -3.779 1 98.5 41 ALA B O 1
ATOM 1553 N N . TRP B 1 42 ? -4.828 3.143 -3.102 1 98.44 42 TRP B N 1
ATOM 1554 C CA . TRP B 1 42 ? -5.258 2.182 -4.113 1 98.44 42 TRP B CA 1
ATOM 1555 C C . TRP B 1 42 ? -6.711 1.78 -3.896 1 98.44 42 TRP B C 1
ATOM 1557 O O . TRP B 1 42 ? -7.5 1.743 -4.844 1 98.44 42 TRP B O 1
ATOM 1567 N N . PHE B 1 43 ? -7.062 1.5 -2.697 1 97.94 43 PHE B N 1
ATOM 1568 C CA . PHE B 1 43 ? -8.406 1.045 -2.367 1 97.94 43 PHE B CA 1
ATOM 1569 C C . PHE B 1 43 ? -9.445 2.088 -2.77 1 97.94 43 PHE B C 1
ATOM 1571 O O . PHE B 1 43 ? -10.508 1.744 -3.291 1 97.94 43 PHE B O 1
ATOM 1578 N N . TYR B 1 44 ? -9.094 3.283 -2.674 1 96.75 44 TYR B N 1
ATOM 1579 C CA . TYR B 1 44 ? -10.031 4.367 -2.949 1 96.75 44 TYR B CA 1
ATOM 1580 C C . TYR B 1 44 ? -9.773 4.977 -4.32 1 96.75 44 TYR B C 1
ATOM 1582 O O . TYR B 1 44 ? -10.273 6.062 -4.629 1 96.75 44 TYR B O 1
ATOM 1590 N N . ARG B 1 45 ? -9.086 4.379 -5.117 1 94.94 45 ARG B N 1
ATOM 1591 C CA . ARG B 1 45 ? -8.57 4.957 -6.352 1 94.94 45 ARG B CA 1
ATOM 1592 C C . ARG B 1 45 ? -9.711 5.398 -7.266 1 94.94 45 ARG B C 1
ATOM 1594 O O . ARG B 1 45 ? -9.578 6.387 -7.992 1 94.94 45 ARG B O 1
ATOM 1601 N N . GLU B 1 46 ? -10.805 4.754 -7.277 1 94.12 46 GLU B N 1
ATOM 1602 C CA . GLU B 1 46 ? -11.883 5.047 -8.219 1 94.12 46 GLU B CA 1
ATOM 1603 C C . GLU B 1 46 ? -12.625 6.32 -7.824 1 94.12 46 GLU B C 1
ATOM 1605 O O . GLU B 1 46 ? -13.367 6.887 -8.633 1 94.12 46 GLU B O 1
ATOM 1610 N N . GLU B 1 47 ? -12.43 6.691 -6.555 1 93.94 47 GLU B N 1
ATOM 1611 C CA . GLU B 1 47 ? -13.062 7.93 -6.109 1 93.94 47 GLU B CA 1
ATOM 1612 C C . GLU B 1 47 ? -12.398 9.148 -6.742 1 93.94 47 GLU B C 1
ATOM 1614 O O . GLU B 1 47 ? -13.031 10.188 -6.918 1 93.94 47 GLU B O 1
ATOM 1619 N N . GLY B 1 48 ? -11.078 9.055 -7.008 1 93.75 48 GLY B N 1
ATOM 1620 C CA . GLY B 1 48 ? -10.367 10.094 -7.727 1 93.75 48 GLY B CA 1
ATOM 1621 C C . GLY B 1 48 ? -10.125 11.344 -6.895 1 93.75 48 GLY B C 1
ATOM 1622 O O . GLY B 1 48 ? -9.977 12.438 -7.434 1 93.75 48 GLY B O 1
ATOM 1623 N N . ILE B 1 49 ? -10.07 11.172 -5.492 1 95.94 49 ILE B N 1
ATOM 1624 C CA . ILE B 1 49 ? -10.008 12.375 -4.672 1 95.94 49 ILE B CA 1
ATOM 1625 C C . ILE B 1 49 ? -8.812 12.289 -3.729 1 95.94 49 ILE B C 1
ATOM 1627 O O . ILE B 1 49 ? -8.562 13.211 -2.949 1 95.94 49 ILE B O 1
ATOM 1631 N N . THR B 1 50 ? -8.109 11.133 -3.686 1 97.81 50 THR B N 1
ATOM 1632 C CA . THR B 1 50 ? -6.977 10.922 -2.793 1 97.81 50 THR B CA 1
ATOM 1633 C C . THR B 1 50 ? -5.664 11.266 -3.492 1 97.81 50 THR B C 1
ATOM 1635 O O . THR B 1 50 ? -5.395 10.789 -4.594 1 97.81 50 THR B O 1
ATOM 1638 N N . TYR B 1 51 ? -4.801 12.031 -2.803 1 98.06 51 TYR B N 1
ATOM 1639 C CA . TYR B 1 51 ? -3.57 12.523 -3.41 1 98.06 51 TYR B CA 1
ATOM 1640 C C . TYR B 1 51 ? -2.377 12.297 -2.49 1 98.06 51 TYR B C 1
ATOM 1642 O O . TYR B 1 51 ? -2.055 13.141 -1.656 1 98.06 51 TYR B O 1
ATOM 1650 N N . PRO B 1 52 ? -1.711 11.188 -2.605 1 98.81 52 PRO B N 1
ATOM 1651 C CA . PRO B 1 52 ? -0.416 11.031 -1.939 1 98.81 52 PRO B CA 1
ATOM 1652 C C . PRO B 1 52 ? 0.689 11.852 -2.596 1 98.81 52 PRO B C 1
ATOM 1654 O O . PRO B 1 52 ? 0.772 11.914 -3.826 1 98.81 52 PRO B O 1
ATOM 1657 N N . LYS B 1 53 ? 1.506 12.531 -1.786 1 98.88 53 LYS B N 1
ATOM 1658 C CA . LYS B 1 53 ? 2.605 13.367 -2.262 1 98.88 53 LYS B CA 1
ATOM 1659 C C . LYS B 1 53 ? 3.832 13.219 -1.368 1 98.88 53 LYS B C 1
ATOM 1661 O O . LYS B 1 53 ? 3.709 12.914 -0.18 1 98.88 53 LYS B O 1
ATOM 1666 N N . ALA B 1 54 ? 4.938 13.367 -1.995 1 98.88 54 ALA B N 1
ATOM 1667 C CA . ALA B 1 54 ? 6.18 13.523 -1.247 1 98.88 54 ALA B CA 1
ATOM 1668 C C . ALA B 1 54 ? 6.379 14.977 -0.817 1 98.88 54 ALA B C 1
ATOM 1670 O O . ALA B 1 54 ? 6.059 15.898 -1.564 1 98.88 54 ALA B O 1
ATOM 1671 N N . ILE B 1 55 ? 6.91 15.156 0.381 1 98.88 55 ILE B N 1
ATOM 1672 C CA . ILE B 1 55 ? 7.223 16.5 0.864 1 98.88 55 ILE B CA 1
ATOM 1673 C C . ILE B 1 55 ? 8.719 16.766 0.716 1 98.88 55 ILE B C 1
ATOM 1675 O O . ILE B 1 55 ? 9.547 16 1.227 1 98.88 55 ILE B O 1
ATOM 1679 N N . TYR B 1 56 ? 9.008 17.859 0.08 1 98.81 56 TYR B N 1
ATOM 1680 C CA . TYR B 1 56 ? 10.406 18.219 -0.11 1 98.81 56 TYR B CA 1
ATOM 1681 C C . TYR B 1 56 ? 10.703 19.578 0.515 1 98.81 56 TYR B C 1
ATOM 1683 O O . TYR B 1 56 ? 9.875 20.5 0.443 1 98.81 56 TYR B O 1
ATOM 1691 N N . SER B 1 57 ? 11.758 19.75 1.197 1 98.12 57 SER B N 1
ATOM 1692 C CA . SER B 1 57 ? 12.438 21 1.468 1 98.12 57 SER B CA 1
ATOM 1693 C C . SER B 1 57 ? 13.648 21.188 0.561 1 98.12 57 SER B C 1
ATOM 1695 O O . SER B 1 57 ? 14.68 20.547 0.757 1 98.12 57 SER B O 1
ATOM 1697 N N . ASP B 1 58 ? 13.469 22.016 -0.47 1 95.19 58 ASP B N 1
ATOM 1698 C CA . ASP B 1 58 ? 14.445 22.078 -1.552 1 95.19 58 ASP B CA 1
ATOM 1699 C C . ASP B 1 58 ? 14.602 20.703 -2.217 1 95.19 58 ASP B C 1
ATOM 1701 O O . ASP B 1 58 ? 13.648 20.188 -2.803 1 95.19 58 ASP B O 1
ATOM 1705 N N . GLU B 1 59 ? 15.719 20.078 -2.045 1 96 59 GLU B N 1
ATOM 1706 C CA . GLU B 1 59 ? 15.93 18.812 -2.744 1 96 59 GLU B CA 1
ATOM 1707 C C . GLU B 1 59 ? 15.922 17.641 -1.772 1 96 59 GLU B C 1
ATOM 1709 O O . GLU B 1 59 ? 16.031 16.484 -2.186 1 96 59 GLU B O 1
ATOM 1714 N N . ASP B 1 60 ? 15.68 17.969 -0.528 1 97.81 60 ASP B N 1
ATOM 1715 C CA . ASP B 1 60 ? 15.633 16.922 0.483 1 97.81 60 ASP B CA 1
ATOM 1716 C C . ASP B 1 60 ? 14.211 16.375 0.642 1 97.81 60 ASP B C 1
ATOM 1718 O O . ASP B 1 60 ? 13.266 17.141 0.859 1 97.81 60 ASP B O 1
ATOM 1722 N N . LEU B 1 61 ? 14.047 15.086 0.469 1 98.81 61 LEU B N 1
ATOM 1723 C CA . LEU B 1 61 ? 12.797 14.422 0.819 1 98.81 61 LEU B CA 1
ATOM 1724 C C . LEU B 1 61 ? 12.609 14.383 2.332 1 98.81 61 LEU B C 1
ATOM 1726 O O . LEU B 1 61 ? 13.297 13.633 3.027 1 98.81 61 LEU B O 1
ATOM 1730 N N . VAL B 1 62 ? 11.609 15.133 2.848 1 98.75 62 VAL B N 1
ATOM 1731 C CA . VAL B 1 62 ? 11.578 15.281 4.301 1 98.75 62 VAL B CA 1
ATOM 1732 C C . VAL B 1 62 ? 10.336 14.586 4.859 1 98.75 62 VAL B C 1
ATOM 1734 O O . VAL B 1 62 ? 10.227 14.398 6.074 1 98.75 62 VAL B O 1
ATOM 1737 N N . GLY B 1 63 ? 9.398 14.227 3.922 1 98.88 63 GLY B N 1
ATOM 1738 C CA . GLY B 1 63 ? 8.195 13.617 4.469 1 98.88 63 GLY B CA 1
ATOM 1739 C C . GLY B 1 63 ? 7.227 13.148 3.402 1 98.88 63 GLY B C 1
ATOM 1740 O O . GLY B 1 63 ? 7.59 13.031 2.23 1 98.88 63 GLY B O 1
ATOM 1741 N N . PHE B 1 64 ? 6.047 12.773 3.848 1 98.94 64 PHE B N 1
ATOM 1742 C CA . PHE B 1 64 ? 4.934 12.273 3.049 1 98.94 64 PHE B CA 1
ATOM 1743 C C . PHE B 1 64 ? 3.615 12.867 3.527 1 98.94 64 PHE B C 1
ATOM 1745 O O . PHE B 1 64 ? 3.418 13.07 4.727 1 98.94 64 PHE B O 1
ATOM 1752 N N . ILE B 1 65 ? 2.742 13.141 2.549 1 98.88 65 ILE B N 1
ATOM 1753 C CA . ILE B 1 65 ? 1.389 13.562 2.891 1 98.88 65 ILE B CA 1
ATOM 1754 C C . ILE B 1 65 ? 0.387 12.891 1.952 1 98.88 65 ILE B C 1
ATOM 1756 O O . ILE B 1 65 ? 0.697 12.633 0.786 1 98.88 65 ILE B O 1
ATOM 1760 N N . MET B 1 66 ? -0.732 12.562 2.455 1 98.88 66 MET B N 1
ATOM 1761 C CA . MET B 1 66 ? -1.903 12.203 1.662 1 98.88 66 MET B CA 1
ATOM 1762 C C . MET B 1 66 ? -3.107 13.047 2.051 1 98.88 66 MET B C 1
ATOM 1764 O O . MET B 1 66 ? -3.551 13.016 3.201 1 98.88 66 MET B O 1
ATOM 1768 N N . TYR B 1 67 ? -3.553 13.867 1.15 1 98.56 67 TYR B N 1
ATOM 1769 C CA . TYR B 1 67 ? -4.754 14.672 1.362 1 98.56 67 TYR B CA 1
ATOM 1770 C C . TYR B 1 67 ? -5.84 14.297 0.359 1 98.56 67 TYR B C 1
ATOM 1772 O O . TYR B 1 67 ? -5.57 13.617 -0.632 1 98.56 67 TYR B O 1
ATOM 1780 N N . GLU B 1 68 ? -7.055 14.617 0.689 1 97.88 68 GLU B N 1
ATOM 1781 C CA . GLU B 1 68 ? -8.211 14.422 -0.183 1 97.88 68 GLU B CA 1
ATOM 1782 C C . GLU B 1 68 ? -8.82 15.758 -0.593 1 97.88 68 GLU B C 1
ATOM 1784 O O . GLU B 1 68 ? -8.922 16.672 0.221 1 97.88 68 GLU B O 1
ATOM 1789 N N . LEU B 1 69 ? -9.148 15.867 -1.807 1 96.88 69 LEU B N 1
ATOM 1790 C CA . LEU B 1 69 ? -9.992 16.953 -2.311 1 96.88 69 LEU B CA 1
ATOM 1791 C C . LEU B 1 69 ? -11.398 16.453 -2.604 1 96.88 69 LEU B C 1
ATOM 1793 O O . LEU B 1 69 ? -11.609 15.695 -3.559 1 96.88 69 LEU B O 1
ATOM 1797 N N . ASP B 1 70 ? -12.297 16.844 -1.794 1 95.69 70 ASP B N 1
ATOM 1798 C CA . ASP B 1 70 ? -13.672 16.359 -1.928 1 95.69 70 ASP B CA 1
ATOM 1799 C C . ASP B 1 70 ? -14.617 17.5 -2.311 1 95.69 70 ASP B C 1
ATOM 1801 O O . ASP B 1 70 ? -15.117 18.219 -1.44 1 95.69 70 ASP B O 1
ATOM 1805 N N . PRO B 1 71 ? -14.906 17.656 -3.52 1 93.75 71 PRO B N 1
ATOM 1806 C CA . PRO B 1 71 ? -15.789 18.734 -3.951 1 93.75 71 PRO B CA 1
ATOM 1807 C C . PRO B 1 71 ? -17.203 18.594 -3.416 1 93.75 71 PRO B C 1
ATOM 1809 O O . PRO B 1 71 ? -17.875 19.609 -3.152 1 93.75 71 PRO B O 1
ATOM 1812 N N . GLU B 1 72 ? -17.609 17.406 -3.305 1 94.31 72 GLU B N 1
ATOM 1813 C CA . GLU B 1 72 ? -18.953 17.188 -2.809 1 94.31 72 GLU B CA 1
ATOM 1814 C C . GLU B 1 72 ? -19.109 17.688 -1.375 1 94.31 72 GLU B C 1
ATOM 1816 O O . GLU B 1 72 ? -20.094 18.344 -1.044 1 94.31 72 GLU B O 1
ATOM 1821 N N . GLU B 1 73 ? -18.141 17.438 -0.575 1 94.88 73 GLU B N 1
ATOM 1822 C CA . GLU B 1 73 ? -18.156 17.891 0.812 1 94.88 73 GLU B CA 1
ATOM 1823 C C . GLU B 1 73 ? -17.531 19.266 0.945 1 94.88 73 GLU B C 1
ATOM 1825 O O . GLU B 1 73 ? -17.5 19.844 2.037 1 94.88 73 GLU B O 1
ATOM 1830 N N . GLN B 1 74 ? -16.922 19.766 -0.092 1 97.06 74 GLN B N 1
ATOM 1831 C CA . GLN B 1 74 ? -16.297 21.078 -0.171 1 97.06 74 GLN B CA 1
ATOM 1832 C C . GLN B 1 74 ? -15.188 21.219 0.869 1 97.06 74 GLN B C 1
ATOM 1834 O O . GLN B 1 74 ? -15.133 22.219 1.585 1 97.06 74 GLN B O 1
ATOM 1839 N N . HIS B 1 75 ? -14.391 20.203 1.03 1 97.62 75 HIS B N 1
ATOM 1840 C CA . HIS B 1 75 ? -13.297 20.297 1.985 1 97.62 75 HIS B CA 1
ATOM 1841 C C . HIS B 1 75 ? -12.031 19.656 1.444 1 97.62 75 HIS B C 1
ATOM 1843 O O . HIS B 1 75 ? -12.086 18.859 0.499 1 97.62 75 HIS B O 1
ATOM 1849 N N . VAL B 1 76 ? -10.945 20.125 1.953 1 98.38 76 VAL B N 1
ATOM 1850 C CA . VAL B 1 76 ? -9.672 19.406 1.892 1 98.38 76 VAL B CA 1
ATOM 1851 C C . VAL B 1 76 ? -9.453 18.625 3.189 1 98.38 76 VAL B C 1
ATOM 1853 O O . VAL B 1 76 ? -9.617 19.172 4.281 1 98.38 76 VAL B O 1
ATOM 1856 N N . PHE B 1 77 ? -9.172 17.438 3.068 1 98.5 77 PHE B N 1
ATOM 1857 C CA . PHE B 1 77 ? -8.953 16.578 4.23 1 98.5 77 PHE B CA 1
ATOM 1858 C C . PHE B 1 77 ? -7.516 16.094 4.281 1 98.5 77 PHE B C 1
ATOM 1860 O O . PHE B 1 77 ? -7.051 15.422 3.361 1 98.5 77 PHE B O 1
ATOM 1867 N N . VAL B 1 78 ? -6.816 16.469 5.297 1 98.56 78 VAL B N 1
ATOM 1868 C CA . VAL B 1 78 ? -5.508 15.875 5.555 1 98.56 78 VAL B CA 1
ATOM 1869 C C . VAL B 1 78 ? -5.68 14.484 6.148 1 98.56 78 VAL B C 1
ATOM 1871 O O . VAL B 1 78 ? -5.926 14.336 7.348 1 98.56 78 VAL B O 1
ATOM 1874 N N . TRP B 1 79 ? -5.5 13.531 5.359 1 97.5 79 TRP B N 1
ATOM 1875 C CA . TRP B 1 79 ? -5.766 12.164 5.797 1 97.5 79 TRP B CA 1
ATOM 1876 C C . TRP B 1 79 ? -4.637 11.648 6.68 1 97.5 79 TRP B C 1
ATOM 1878 O O . TRP B 1 79 ? -4.883 11.117 7.766 1 97.5 79 TRP B O 1
ATOM 1888 N N . ARG B 1 80 ? -3.303 11.828 6.242 1 96.5 80 ARG B N 1
ATOM 1889 C CA . ARG B 1 80 ? -2.119 11.484 7.023 1 96.5 80 ARG B CA 1
ATOM 1890 C C . ARG B 1 80 ? -0.874 12.148 6.453 1 96.5 80 ARG B C 1
ATOM 1892 O O . ARG B 1 80 ? -0.799 12.414 5.254 1 96.5 80 ARG B O 1
ATOM 1899 N N . PHE B 1 81 ? -0.017 12.398 7.332 1 98.31 81 PHE B N 1
ATOM 1900 C CA . PHE B 1 81 ? 1.309 12.836 6.914 1 98.31 81 PHE B CA 1
ATOM 1901 C C . PHE B 1 81 ? 2.352 12.484 7.969 1 98.31 81 PHE B C 1
ATOM 1903 O O . PHE B 1 81 ? 2.012 12.227 9.125 1 98.31 81 PHE B O 1
ATOM 1910 N N . LEU B 1 82 ? 3.562 12.445 7.547 1 98.56 82 LEU B N 1
ATOM 1911 C CA . LEU B 1 82 ? 4.676 12.25 8.469 1 98.56 82 LEU B CA 1
ATOM 1912 C C . LEU B 1 82 ? 5.914 13.008 8 1 98.56 82 LEU B C 1
ATOM 1914 O O . LEU B 1 82 ? 6.047 13.305 6.809 1 98.56 82 LEU B O 1
ATOM 1918 N N . ILE B 1 83 ? 6.676 13.43 8.922 1 98.56 83 ILE B N 1
ATOM 1919 C CA . ILE B 1 83 ? 8.016 13.945 8.695 1 98.56 83 ILE B CA 1
ATOM 1920 C C . ILE B 1 83 ? 9.055 12.906 9.117 1 98.56 83 ILE B C 1
ATOM 1922 O O . ILE B 1 83 ? 8.945 12.32 10.195 1 98.56 83 ILE B O 1
ATOM 1926 N N . ASP B 1 84 ? 9.984 12.648 8.227 1 98.75 84 ASP B N 1
ATOM 1927 C CA . ASP B 1 84 ? 11.039 11.703 8.555 1 98.75 84 ASP B CA 1
ATOM 1928 C C . ASP B 1 84 ? 11.727 12.07 9.867 1 98.75 84 ASP B C 1
ATOM 1930 O O . ASP B 1 84 ? 12 13.25 10.117 1 98.75 84 ASP B O 1
ATOM 1934 N N . GLN B 1 85 ? 12.078 11.078 10.617 1 98.25 85 GLN B N 1
ATOM 1935 C CA . GLN B 1 85 ? 12.656 11.289 11.938 1 98.25 85 GLN B CA 1
ATOM 1936 C C . GLN B 1 85 ? 13.906 12.156 11.859 1 98.25 85 GLN B C 1
ATOM 1938 O O . GLN B 1 85 ? 14.188 12.938 12.781 1 98.25 85 GLN B O 1
ATOM 1943 N N . ALA B 1 86 ? 14.609 12.086 10.789 1 98.12 86 ALA B N 1
ATOM 1944 C CA . ALA B 1 86 ? 15.852 12.836 10.625 1 98.12 86 ALA B CA 1
ATOM 1945 C C . ALA B 1 86 ? 15.57 14.328 10.453 1 98.12 86 ALA B C 1
ATOM 1947 O O . ALA B 1 86 ? 16.469 15.156 10.578 1 98.12 86 ALA B O 1
ATOM 1948 N N . PHE B 1 87 ? 14.367 14.688 10.172 1 98.06 87 PHE B N 1
ATOM 1949 C CA . PHE B 1 87 ? 14.055 16.062 9.836 1 98.06 87 PHE B CA 1
ATOM 1950 C C . PHE B 1 87 ? 13.008 16.641 10.797 1 98.06 87 PHE B C 1
ATOM 1952 O O . PHE B 1 87 ? 12.43 17.688 10.539 1 98.06 87 PHE B O 1
ATOM 195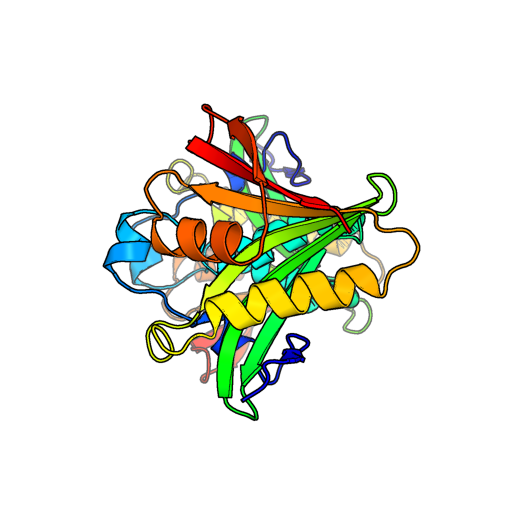9 N N . GLN B 1 88 ? 12.758 15.969 11.812 1 96.81 88 GLN B N 1
ATOM 1960 C CA . GLN B 1 88 ? 11.758 16.438 12.766 1 96.81 88 GLN B CA 1
ATOM 1961 C C . GLN B 1 88 ? 12.328 17.516 13.68 1 96.81 88 GLN B C 1
ATOM 1963 O O . GLN B 1 88 ? 13.547 17.688 13.766 1 96.81 88 GLN B O 1
ATOM 1968 N N . GLY B 1 89 ? 11.375 18.25 14.273 1 95.56 89 GLY B N 1
ATOM 1969 C CA . GLY B 1 89 ? 11.789 19.297 15.188 1 95.56 89 GLY B CA 1
ATOM 1970 C C . GLY B 1 89 ? 12.312 20.531 14.469 1 95.56 89 GLY B C 1
ATOM 1971 O O . GLY B 1 89 ? 12.992 21.359 15.078 1 95.56 89 GLY B O 1
ATOM 1972 N N . ARG B 1 90 ? 12 20.609 13.18 1 96.62 90 ARG B N 1
ATOM 1973 C CA . ARG B 1 90 ? 12.531 21.703 12.375 1 96.62 90 ARG B CA 1
ATOM 1974 C C . ARG B 1 90 ? 11.398 22.562 11.805 1 96.62 90 ARG B C 1
ATOM 1976 O O . ARG B 1 90 ? 11.633 23.391 10.938 1 96.62 90 ARG B O 1
ATOM 1983 N N . GLY B 1 91 ? 10.18 22.203 12.25 1 97.31 91 GLY B N 1
ATOM 1984 C CA . GLY B 1 91 ? 9.055 23.031 11.828 1 97.31 91 GLY B CA 1
ATOM 1985 C C . GLY B 1 91 ? 8.383 22.516 10.57 1 97.31 91 GLY B C 1
ATOM 1986 O O . GLY B 1 91 ? 7.379 23.078 10.125 1 97.31 91 GLY B O 1
ATOM 1987 N N . TYR B 1 92 ? 8.797 21.422 9.984 1 98.31 92 TYR B N 1
ATOM 1988 C CA . TYR B 1 92 ? 8.266 20.922 8.727 1 98.31 92 TYR B CA 1
ATOM 1989 C C . TYR B 1 92 ? 6.82 20.453 8.891 1 98.31 92 TYR B C 1
ATOM 1991 O O . TYR B 1 92 ? 6.02 20.547 7.953 1 98.31 92 TYR B O 1
ATOM 1999 N N . GLY B 1 93 ? 6.473 20 10.062 1 98 93 GLY B N 1
ATOM 2000 C CA . GLY B 1 93 ? 5.09 19.609 10.305 1 98 93 GLY B CA 1
ATOM 2001 C C . GLY B 1 93 ? 4.117 20.766 10.18 1 98 93 GLY B C 1
ATOM 2002 O O . GLY B 1 93 ? 3.131 20.688 9.445 1 98 93 GLY B O 1
ATOM 2003 N N . ARG B 1 94 ? 4.449 21.766 10.875 1 98.12 94 ARG B N 1
ATOM 2004 C CA . ARG B 1 94 ? 3.609 22.969 10.812 1 98.12 94 ARG B CA 1
ATOM 2005 C C . ARG B 1 94 ? 3.551 23.516 9.391 1 98.12 94 ARG B C 1
ATOM 2007 O O . ARG B 1 94 ? 2.475 23.859 8.898 1 98.12 94 ARG B O 1
ATOM 2014 N N . GLN B 1 95 ? 4.691 23.578 8.75 1 98.31 95 GLN B N 1
ATOM 2015 C CA . GLN B 1 95 ? 4.758 24.078 7.379 1 98.31 95 GLN B CA 1
ATOM 2016 C C . GLN B 1 95 ? 3.891 23.25 6.445 1 98.31 95 GLN B C 1
ATOM 2018 O O . GLN B 1 95 ? 3.287 23.766 5.512 1 98.31 95 GLN B O 1
ATOM 2023 N N . THR B 1 96 ? 3.807 21.969 6.684 1 98.56 96 THR B N 1
ATOM 2024 C CA . THR B 1 96 ? 3.016 21.062 5.859 1 98.56 96 THR B CA 1
ATOM 2025 C C . THR B 1 96 ? 1.531 21.406 5.953 1 98.56 96 THR B C 1
ATOM 2027 O O . THR B 1 96 ? 0.862 21.562 4.93 1 98.56 96 THR B O 1
ATOM 2030 N N . ILE B 1 97 ? 1.03 21.547 7.137 1 98.5 97 ILE B N 1
ATOM 2031 C CA . ILE B 1 97 ? -0.384 21.859 7.324 1 98.5 97 ILE B CA 1
ATOM 2032 C C . ILE B 1 97 ? -0.687 23.25 6.777 1 98.5 97 ILE B C 1
ATOM 2034 O O . ILE B 1 97 ? -1.718 23.453 6.137 1 98.5 97 ILE B O 1
ATOM 2038 N N . GLU B 1 98 ? 0.211 24.156 7.016 1 98.06 98 GLU B N 1
ATOM 2039 C CA . GLU B 1 98 ? 0.052 25.484 6.449 1 98.06 98 GLU B CA 1
ATOM 2040 C C . GLU B 1 98 ? -0.061 25.438 4.93 1 98.06 98 GLU B C 1
ATOM 2042 O O . GLU B 1 98 ? -0.89 26.125 4.336 1 98.06 98 GLU B O 1
ATOM 2047 N N . ALA B 1 99 ? 0.739 24.641 4.316 1 98 99 ALA B N 1
ATOM 2048 C CA . ALA B 1 99 ? 0.719 24.5 2.863 1 98 99 ALA B CA 1
ATOM 2049 C C . ALA B 1 99 ? -0.619 23.938 2.383 1 98 99 ALA B C 1
ATOM 2051 O O . ALA B 1 99 ? -1.138 24.359 1.347 1 98 99 ALA B O 1
ATOM 2052 N N . VAL B 1 100 ? -1.195 23.016 3.1 1 98.25 100 VAL B N 1
ATOM 2053 C CA . VAL B 1 100 ? -2.492 22.453 2.746 1 98.25 100 VAL B CA 1
ATOM 2054 C C . VAL B 1 100 ? -3.57 23.531 2.842 1 98.25 100 VAL B C 1
ATOM 2056 O O . VAL B 1 100 ? -4.43 23.641 1.963 1 98.25 100 VAL B O 1
ATOM 2059 N N . VAL B 1 101 ? -3.5 24.312 3.916 1 97.88 101 VAL B N 1
ATOM 2060 C CA . VAL B 1 101 ?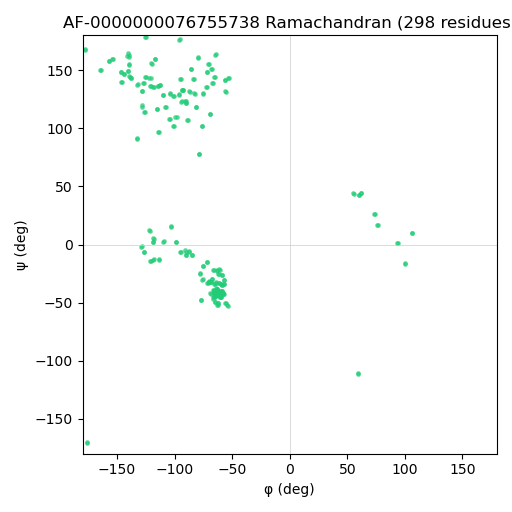 -4.477 25.375 4.102 1 97.88 101 VAL B CA 1
ATOM 2061 C C . VAL B 1 101 ? -4.375 26.375 2.953 1 97.88 101 VAL B C 1
ATOM 2063 O O . VAL B 1 101 ? -5.391 26.766 2.371 1 97.88 101 VAL B O 1
ATOM 2066 N N . GLU B 1 102 ? -3.188 26.703 2.615 1 97 102 GLU B N 1
ATOM 2067 C CA . GLU B 1 102 ? -2.977 27.656 1.523 1 97 102 GLU B CA 1
ATOM 2068 C C . GLU B 1 102 ? -3.465 27.078 0.196 1 97 102 GLU B C 1
ATOM 2070 O O . GLU B 1 102 ? -4.082 27.781 -0.602 1 97 102 GLU B O 1
ATOM 2075 N N . MET B 1 103 ? -3.211 25.859 -0.036 1 96.38 103 MET B N 1
ATOM 2076 C CA . MET B 1 103 ? -3.699 25.188 -1.233 1 96.38 103 MET B CA 1
ATOM 2077 C C . MET B 1 103 ? -5.223 25.188 -1.279 1 96.38 103 MET B C 1
ATOM 2079 O O . MET B 1 103 ? -5.816 25.469 -2.324 1 96.38 103 MET B O 1
ATOM 2083 N N . ALA B 1 104 ? -5.793 24.938 -0.137 1 97.38 104 ALA B N 1
ATOM 2084 C CA . ALA B 1 104 ? -7.25 24.891 -0.047 1 97.38 104 ALA B CA 1
ATOM 2085 C C . ALA B 1 104 ? -7.859 26.25 -0.35 1 97.38 104 ALA B C 1
ATOM 2087 O O . ALA B 1 104 ? -8.898 26.344 -1.011 1 97.38 104 ALA B O 1
ATOM 2088 N N . LYS B 1 105 ? -7.234 27.281 0.081 1 96.69 105 LYS B N 1
ATOM 2089 C CA . LYS B 1 105 ? -7.715 28.641 -0.131 1 96.69 105 LYS B CA 1
ATOM 2090 C C . LYS B 1 105 ? -7.762 28.984 -1.618 1 96.69 105 LYS B C 1
ATOM 2092 O O . LYS B 1 105 ? -8.539 29.844 -2.039 1 96.69 105 LYS B O 1
ATOM 2097 N N . GLN B 1 106 ? -6.969 28.266 -2.34 1 95.31 106 GLN B N 1
ATOM 2098 C CA . GLN B 1 106 ? -6.891 28.531 -3.771 1 95.31 106 GLN B CA 1
ATOM 2099 C C . GLN B 1 106 ? -7.957 27.75 -4.539 1 95.31 106 GLN B C 1
ATOM 2101 O O . GLN B 1 106 ? -8.125 27.953 -5.742 1 95.31 106 GLN B O 1
ATOM 2106 N N . GLN B 1 107 ? -8.672 26.906 -3.811 1 92.56 107 GLN B N 1
ATOM 2107 C CA . GLN B 1 107 ? -9.734 26.125 -4.418 1 92.56 107 GLN B CA 1
ATOM 2108 C C . GLN B 1 107 ? -11.102 26.75 -4.16 1 92.56 107 GLN B C 1
ATOM 2110 O O . GLN B 1 107 ? -11.609 26.703 -3.039 1 92.56 107 GLN B O 1
ATOM 2115 N N . THR B 1 108 ? -11.703 27.281 -5.145 1 88.31 108 THR B N 1
ATOM 2116 C CA . THR B 1 108 ? -12.938 28.062 -5.004 1 88.31 108 THR B CA 1
ATOM 2117 C C . THR B 1 108 ? -14.055 27.188 -4.426 1 88.31 108 THR B C 1
ATOM 2119 O O . THR B 1 108 ? -14.953 27.703 -3.75 1 88.31 108 THR B O 1
ATOM 2122 N N . GLN B 1 109 ? -13.969 25.922 -4.613 1 92.81 109 GLN B N 1
ATOM 2123 C CA . GLN B 1 109 ? -15.07 25.062 -4.199 1 92.81 109 GLN B CA 1
ATOM 2124 C C . GLN B 1 109 ? -14.867 24.562 -2.771 1 92.81 109 GLN B C 1
ATOM 2126 O O . GLN B 1 109 ? -15.773 23.969 -2.184 1 92.81 109 GLN B O 1
ATOM 2131 N N . MET B 1 110 ? -13.773 24.875 -2.217 1 96.56 110 MET B N 1
ATOM 2132 C CA . MET B 1 110 ? -13.492 24.359 -0.877 1 96.56 110 MET B CA 1
ATOM 2133 C C . MET B 1 110 ? -13.883 25.391 0.185 1 96.56 110 MET B C 1
ATOM 2135 O O . MET B 1 110 ? -13.664 26.594 0.007 1 96.56 110 MET B O 1
ATOM 2139 N N . THR B 1 111 ? -14.438 24.922 1.361 1 98 111 THR B N 1
ATOM 2140 C CA . THR B 1 111 ? -14.891 25.844 2.408 1 98 111 THR B CA 1
ATOM 2141 C C . THR B 1 111 ? -14.156 25.562 3.717 1 98 111 THR B C 1
ATOM 2143 O O . THR B 1 111 ? -14.18 26.375 4.637 1 98 111 THR B O 1
ATOM 2146 N N . LYS B 1 112 ? -13.492 24.406 3.799 1 98.5 112 LYS B N 1
ATOM 2147 C CA . LYS B 1 112 ? -12.812 24.062 5.043 1 98.5 112 LYS B CA 1
ATOM 2148 C C . LYS B 1 112 ? -11.688 23.062 4.797 1 98.5 112 LYS B C 1
ATOM 2150 O O . LYS B 1 112 ? -11.656 22.406 3.762 1 98.5 112 LYS B O 1
ATOM 2155 N N . VAL B 1 113 ? -10.781 23.031 5.695 1 98.81 113 VAL B N 1
ATOM 2156 C CA . VAL B 1 113 ? -9.766 22 5.82 1 98.81 113 VAL B CA 1
ATOM 2157 C C . VAL B 1 113 ? -10.039 21.156 7.07 1 98.81 113 VAL B C 1
ATOM 2159 O O . VAL B 1 113 ? -10.305 21.703 8.141 1 98.81 113 VAL B O 1
ATOM 2162 N N . VAL B 1 114 ? -10.07 19.906 6.895 1 98.75 114 VAL B N 1
ATOM 2163 C CA . VAL B 1 114 ? -10.289 18.984 8 1 98.75 114 VAL B CA 1
ATOM 2164 C C . VAL B 1 114 ? -9.016 18.172 8.25 1 98.75 114 VAL B C 1
ATOM 2166 O O . VAL B 1 114 ? -8.336 17.766 7.305 1 98.75 114 VAL B O 1
ATOM 2169 N N . ALA B 1 115 ? -8.664 18 9.414 1 98.56 115 ALA B N 1
ATOM 2170 C CA . ALA B 1 115 ? -7.605 17.109 9.883 1 98.56 115 ALA B CA 1
ATOM 2171 C C . ALA B 1 115 ? -8.016 16.406 11.18 1 98.56 115 ALA B C 1
ATOM 2173 O O . ALA B 1 115 ? -9.047 16.734 11.766 1 98.56 115 ALA B O 1
ATOM 2174 N N . ASP B 1 116 ? -7.285 15.398 11.492 1 98.06 116 ASP B N 1
ATOM 2175 C CA . ASP B 1 116 ? -7.512 14.711 12.758 1 98.06 116 ASP B CA 1
ATOM 2176 C C . ASP B 1 116 ? -6.191 14.281 13.398 1 98.06 116 ASP B C 1
ATOM 2178 O O . ASP B 1 116 ? -5.129 14.422 12.789 1 98.06 116 ASP B O 1
ATOM 2182 N N . TYR B 1 117 ? -6.258 14 14.648 1 97.81 117 TYR B N 1
ATOM 2183 C CA . TYR B 1 117 ? -5.105 13.43 15.336 1 97.81 117 TYR B CA 1
ATOM 2184 C C . TYR B 1 117 ? -5.539 12.422 16.391 1 97.81 117 TYR B C 1
ATOM 2186 O O . TYR B 1 117 ? -6.621 12.555 16.969 1 97.81 117 TYR B O 1
ATOM 2194 N N . VAL B 1 118 ? -4.711 11.391 16.578 1 97.69 118 VAL B N 1
ATOM 2195 C CA . VAL B 1 118 ? -4.926 10.391 17.609 1 97.69 118 VAL B CA 1
ATOM 2196 C C . VAL B 1 118 ? -4.762 11.023 18.984 1 97.69 118 VAL B C 1
ATOM 2198 O O . VAL B 1 118 ? -3.822 11.789 19.219 1 97.69 118 VAL B O 1
ATOM 2201 N N . ASP B 1 119 ? -5.586 10.664 19.828 1 97.81 119 ASP B N 1
ATOM 2202 C CA . ASP B 1 119 ? -5.465 11.156 21.203 1 97.81 119 ASP B CA 1
ATOM 2203 C C . ASP B 1 119 ? -4.086 10.844 21.781 1 97.81 119 ASP B C 1
ATOM 2205 O O . ASP B 1 119 ? -3.602 9.711 21.656 1 97.81 119 ASP B O 1
ATOM 2209 N N . GLY B 1 120 ? -3.459 11.82 22.359 1 97.19 120 GLY B N 1
ATOM 2210 C CA . GLY B 1 120 ? -2.115 11.664 22.891 1 97.19 120 GLY B CA 1
ATOM 2211 C C . GLY B 1 120 ? -1.04 12.219 21.984 1 97.19 120 GLY B C 1
ATOM 2212 O O . GLY B 1 120 ? 0.105 12.398 22.406 1 97.19 120 GLY B O 1
ATOM 2213 N N . ASN B 1 121 ? -1.371 12.445 20.781 1 97.44 121 ASN B N 1
ATOM 2214 C CA . ASN B 1 121 ? -0.424 13.047 19.859 1 97.44 121 ASN B CA 1
ATOM 2215 C C . ASN B 1 121 ? -0.315 14.555 20.062 1 97.44 121 ASN B C 1
ATOM 2217 O O . ASN B 1 121 ? -0.755 15.336 19.219 1 97.44 121 ASN B O 1
ATOM 2221 N N . GLU B 1 122 ? 0.381 14.938 21.047 1 97 122 GLU B N 1
ATOM 2222 C CA . GLU B 1 122 ? 0.446 16.328 21.484 1 97 122 GLU B CA 1
ATOM 2223 C C . GLU B 1 122 ? 1.108 17.219 20.438 1 97 122 GLU B C 1
ATOM 2225 O O . GLU B 1 122 ? 0.667 18.344 20.188 1 97 122 GLU B O 1
ATOM 2230 N N . PRO B 1 123 ? 2.15 16.766 19.781 1 96.5 123 PRO B N 1
ATOM 2231 C CA . PRO B 1 123 ? 2.754 17.609 18.75 1 96.5 123 PRO B CA 1
ATOM 2232 C C . PRO B 1 123 ? 1.769 17.969 17.641 1 96.5 123 PRO B C 1
ATOM 2234 O O . PRO B 1 123 ? 1.706 19.141 17.234 1 96.5 123 PRO B O 1
ATOM 2237 N N . MET B 1 124 ? 0.957 17.078 17.188 1 97.94 124 MET B N 1
ATOM 2238 C CA . MET B 1 124 ? -0.031 17.359 16.156 1 97.94 124 MET B CA 1
ATOM 2239 C C . MET B 1 124 ? -1.116 18.297 16.672 1 97.94 124 MET B C 1
ATOM 2241 O O . MET B 1 124 ? -1.507 19.25 16 1 97.94 124 MET B O 1
ATOM 2245 N N . LYS B 1 125 ? -1.501 18.031 17.812 1 98.38 125 LYS B N 1
ATOM 2246 C CA . LYS B 1 125 ? -2.475 18.906 18.469 1 98.38 125 LYS B CA 1
ATOM 2247 C C . LYS B 1 125 ? -1.995 20.359 18.469 1 98.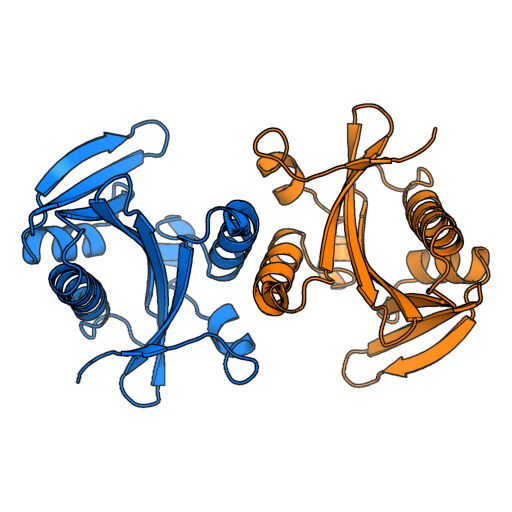38 125 LYS B C 1
ATOM 2249 O O . LYS B 1 125 ? -2.729 21.266 18.062 1 98.38 125 LYS B O 1
ATOM 2254 N N . LYS B 1 126 ? -0.841 20.516 18.938 1 98.25 126 LYS B N 1
ATOM 2255 C CA . LYS B 1 126 ? -0.264 21.844 19.047 1 98.25 126 LYS B CA 1
ATOM 2256 C C . LYS B 1 126 ? -0.191 22.531 17.688 1 98.25 126 LYS B C 1
ATOM 2258 O O . LYS B 1 126 ? -0.474 23.719 17.562 1 98.25 126 LYS B O 1
ATOM 2263 N N . ILE B 1 127 ? 0.161 21.797 16.641 1 98.38 127 ILE B N 1
ATOM 2264 C CA . ILE B 1 127 ? 0.247 22.344 15.289 1 98.38 127 ILE B CA 1
ATOM 2265 C C . ILE B 1 127 ? -1.13 22.828 14.844 1 98.38 127 ILE B C 1
ATOM 2267 O O . ILE B 1 127 ? -1.28 23.969 14.414 1 98.38 127 ILE B O 1
ATOM 2271 N N . LEU B 1 128 ? -2.139 22 14.984 1 98.81 128 LEU B N 1
ATOM 2272 C CA . LEU B 1 128 ? -3.471 22.297 14.484 1 98.81 128 LEU B CA 1
ATOM 2273 C C . LEU B 1 128 ? -4.082 23.469 15.242 1 98.81 128 LEU B C 1
ATOM 2275 O O . LEU B 1 128 ? -4.582 24.422 14.633 1 98.81 128 LEU B O 1
ATOM 2279 N N . LEU B 1 129 ? -3.957 23.375 16.516 1 98.69 129 LEU B N 1
ATOM 2280 C CA . LEU B 1 129 ? -4.488 24.469 17.312 1 98.69 129 LEU B CA 1
ATOM 2281 C C . LEU B 1 129 ? -3.73 25.766 17.031 1 98.69 129 LEU B C 1
ATOM 2283 O O . LEU B 1 129 ? -4.34 26.828 16.891 1 98.69 129 LEU B O 1
ATOM 2287 N N . GLY B 1 130 ? -2.479 25.656 16.984 1 98.5 130 GLY B N 1
ATOM 2288 C CA . GLY B 1 130 ? -1.641 26.828 16.719 1 98.5 130 GLY B CA 1
ATOM 2289 C C . GLY B 1 130 ? -1.956 27.5 15.398 1 98.5 130 GLY B C 1
ATOM 2290 O O . GLY B 1 130 ? -1.754 28.703 15.25 1 98.5 130 GLY B O 1
ATOM 2291 N N . LEU B 1 131 ? -2.492 26.766 14.422 1 98.31 131 LEU B N 1
ATOM 2292 C CA . LEU B 1 131 ? -2.781 27.297 13.094 1 98.31 131 LEU B CA 1
ATOM 2293 C C . LEU B 1 131 ? -4.23 27.766 13 1 98.31 131 LEU B C 1
ATOM 2295 O O . LEU B 1 131 ? -4.652 28.281 11.961 1 98.31 131 LEU B O 1
ATOM 2299 N N . GLY B 1 132 ? -4.973 27.5 14.023 1 98.56 132 GLY B N 1
ATOM 2300 C CA . GLY B 1 132 ? -6.32 28.047 14.055 1 98.56 132 GLY B CA 1
ATOM 2301 C C . GLY B 1 132 ? -7.395 27 13.789 1 98.56 132 GLY B C 1
ATOM 2302 O O . GLY B 1 132 ? -8.562 27.344 13.594 1 98.56 132 GLY B O 1
ATOM 2303 N N . PHE B 1 133 ? -7.012 25.703 13.758 1 98.88 133 PHE B N 1
ATOM 2304 C CA . PHE B 1 133 ? -8.031 24.656 13.703 1 98.88 133 PHE B CA 1
ATOM 2305 C C . PHE B 1 133 ? -8.82 24.609 15.008 1 98.88 133 PHE B C 1
ATOM 2307 O O . PHE B 1 133 ? -8.281 24.875 16.078 1 98.88 133 PHE B O 1
ATOM 2314 N N . GLU B 1 134 ? -10.031 24.188 14.867 1 98.81 134 GLU B N 1
ATOM 2315 C CA . GLU B 1 134 ? -10.898 24 16.031 1 98.81 134 GLU B CA 1
ATOM 2316 C C . GLU B 1 134 ? -11.391 22.547 16.109 1 98.81 134 GLU B C 1
ATOM 2318 O O . GLU B 1 134 ? -11.711 21.938 15.094 1 98.81 134 GLU B O 1
ATOM 2323 N N . GLU B 1 135 ? -11.492 22.062 17.266 1 98.31 135 GLU B N 1
ATOM 2324 C CA . GLU B 1 135 ? -12.016 20.719 17.469 1 98.31 135 GLU B CA 1
ATOM 2325 C C . GLU B 1 135 ? -13.531 20.688 17.297 1 98.31 135 GLU B C 1
ATOM 2327 O O . GLU B 1 135 ? -14.25 21.484 17.906 1 98.31 135 GLU B O 1
ATOM 2332 N N . THR B 1 136 ? -13.938 19.781 16.516 1 98.19 136 THR B N 1
ATOM 2333 C CA . THR B 1 136 ? -15.375 19.719 16.281 1 98.19 136 THR B CA 1
ATOM 2334 C C . THR B 1 136 ? -15.953 18.391 16.766 1 98.19 136 THR B C 1
ATOM 2336 O O . THR B 1 136 ? -17.172 18.219 16.828 1 98.19 136 THR B O 1
ATOM 2339 N N . GLY B 1 137 ? -15.141 17.453 17.062 1 97.69 137 GLY B N 1
ATOM 2340 C CA . GLY B 1 137 ? -15.617 16.172 17.562 1 97.69 137 GLY B CA 1
ATOM 2341 C C . GLY B 1 137 ? -14.492 15.211 17.906 1 97.69 137 GLY B C 1
ATOM 2342 O O . GLY B 1 137 ? -13.328 15.477 17.594 1 97.69 137 GLY B O 1
ATOM 2343 N N . PHE B 1 138 ? -14.906 14.125 18.609 1 97.75 138 PHE B N 1
ATOM 2344 C CA . PHE B 1 138 ? -14.031 13.016 18.969 1 97.75 138 PHE B CA 1
ATOM 2345 C C . PHE B 1 138 ? -14.641 11.68 18.562 1 97.75 138 PHE B C 1
ATOM 2347 O O . PHE B 1 138 ? -15.781 11.383 18.906 1 97.75 138 PHE B O 1
ATOM 2354 N N . ASP B 1 139 ? -13.922 11 17.688 1 97.12 139 ASP B N 1
ATOM 2355 C CA . ASP B 1 139 ? -14.352 9.664 17.297 1 97.12 139 ASP B CA 1
ATOM 2356 C C . ASP B 1 139 ? -13.773 8.602 18.234 1 97.12 139 ASP B C 1
ATOM 2358 O O . ASP B 1 139 ? -12.594 8.258 18.141 1 97.12 139 ASP B O 1
ATOM 2362 N N . GLN B 1 140 ? -14.586 8.039 19.078 1 96.62 140 GLN B N 1
ATOM 2363 C CA . GLN B 1 140 ? -14.148 7.098 20.109 1 96.62 140 GLN B CA 1
ATOM 2364 C C . GLN B 1 140 ? -13.703 5.777 19.484 1 96.62 140 GLN B C 1
ATOM 2366 O O . GLN B 1 140 ? -12.805 5.109 20 1 96.62 140 GLN B O 1
ATOM 2371 N N . ALA B 1 141 ? -14.32 5.441 18.422 1 94.5 141 ALA B N 1
ATOM 2372 C CA . ALA B 1 141 ? -14.055 4.145 17.797 1 94.5 141 ALA B CA 1
ATOM 2373 C C . ALA B 1 141 ? -12.617 4.07 17.297 1 94.5 141 ALA B C 1
ATOM 2375 O O . ALA B 1 141 ? -11.984 3.012 17.344 1 94.5 141 ALA B O 1
ATOM 2376 N N . ILE B 1 142 ? -12.133 5.199 16.875 1 93.5 142 ILE B N 1
ATOM 2377 C CA . ILE B 1 142 ? -10.789 5.191 16.312 1 93.5 142 ILE B CA 1
ATOM 2378 C C . ILE B 1 142 ? -9.867 6.082 17.141 1 93.5 142 ILE B C 1
ATOM 2380 O O . ILE B 1 142 ? -8.703 6.27 16.797 1 93.5 142 ILE B O 1
ATOM 2384 N N . ASN B 1 143 ? -10.383 6.684 18.25 1 97.56 143 ASN B N 1
ATOM 2385 C CA . ASN B 1 143 ? -9.617 7.48 19.203 1 97.56 143 ASN B CA 1
ATOM 2386 C C . ASN B 1 143 ? -9.008 8.711 18.531 1 97.56 143 ASN B C 1
ATOM 2388 O O . ASN B 1 143 ? -7.824 9.008 18.734 1 97.56 143 ASN B O 1
ATOM 2392 N N . GLU B 1 144 ? -9.766 9.406 17.719 1 98.19 144 GLU B N 1
ATOM 2393 C CA . GLU B 1 144 ? -9.211 10.555 17 1 98.19 144 GLU B CA 1
ATOM 2394 C C . GLU B 1 144 ? -10.062 11.805 17.219 1 98.19 144 GLU B C 1
ATOM 2396 O O . GLU B 1 144 ? -11.289 11.727 17.266 1 98.19 144 GLU B O 1
ATOM 2401 N N . HIS B 1 145 ? -9.406 12.898 17.391 1 98.69 145 HIS B N 1
ATOM 2402 C CA . HIS B 1 145 ? -10.031 14.211 17.438 1 98.69 145 HIS B CA 1
ATOM 2403 C C . HIS B 1 145 ? -10.188 14.812 16.047 1 98.69 145 HIS B C 1
ATOM 2405 O O . HIS B 1 145 ? -9.234 14.82 15.258 1 98.69 145 HIS B O 1
ATOM 2411 N N . ILE B 1 146 ? -11.398 15.297 15.773 1 98.62 146 ILE B N 1
ATOM 2412 C CA . ILE B 1 146 ? -11.672 15.906 14.477 1 98.62 146 ILE B CA 1
ATOM 2413 C C . ILE B 1 146 ? -11.461 17.422 14.555 1 98.62 146 ILE B C 1
ATOM 2415 O O . ILE B 1 146 ? -12.062 18.094 15.398 1 98.62 146 ILE B O 1
ATOM 2419 N N . MET B 1 147 ? -10.578 17.938 13.688 1 98.88 147 MET B N 1
ATOM 2420 C CA . MET B 1 147 ? -10.195 19.359 13.688 1 98.88 147 MET B CA 1
ATOM 2421 C C . MET B 1 147 ? -10.57 20.016 12.367 1 98.88 147 MET B C 1
ATOM 2423 O O . MET B 1 147 ? -10.344 19.453 11.297 1 98.88 147 MET B O 1
ATOM 2427 N N . VAL B 1 148 ? -11.133 21.203 12.484 1 98.81 148 VAL B N 1
ATOM 2428 C CA . VAL B 1 148 ? -11.602 21.875 11.281 1 98.81 148 VAL B CA 1
ATOM 2429 C C . VAL B 1 148 ? -11.047 23.297 11.227 1 98.81 148 VAL B C 1
ATOM 2431 O O . VAL B 1 148 ? -11.023 24 12.242 1 98.81 148 VAL B O 1
ATOM 2434 N N . TYR B 1 149 ? -10.531 23.688 10.156 1 98.75 149 TYR B N 1
ATOM 2435 C CA . TYR B 1 149 ? -10.164 25.062 9.797 1 98.75 149 TYR B CA 1
ATOM 2436 C C . TYR B 1 149 ? -11.109 25.625 8.742 1 98.75 149 TYR B C 1
ATOM 2438 O O . TYR B 1 149 ? -11.195 25.094 7.629 1 98.75 149 TYR B O 1
ATOM 2446 N N . GLN B 1 150 ? -11.82 26.688 9.062 1 98.06 150 GLN B N 1
ATOM 2447 C CA . GLN B 1 150 ? -12.719 27.312 8.117 1 98.06 150 GLN B CA 1
ATOM 2448 C C . GLN B 1 150 ? -11.961 28.266 7.188 1 98.06 150 GLN B C 1
ATOM 2450 O O . GLN B 1 150 ? -11.18 29.094 7.648 1 98.06 150 GLN B O 1
ATOM 2455 N N . LEU B 1 151 ? -12.234 28.078 5.941 1 96.56 151 LEU B N 1
ATOM 2456 C CA . LEU B 1 151 ? -11.539 28.906 4.965 1 96.56 151 LEU B CA 1
ATOM 2457 C C . LEU B 1 151 ? -12.211 30.266 4.836 1 96.56 151 LEU B C 1
ATOM 2459 O O . LEU B 1 151 ? -13.414 30.391 5.047 1 96.56 151 LEU B O 1
#

Solvent-accessible surface area (backbone atoms only — not comparable to full-atom values): 16728 Å² total; per-residue (Å²): 138,68,72,44,79,37,81,72,41,91,89,42,42,70,60,57,57,62,56,44,65,45,72,66,47,59,74,66,61,64,58,81,54,53,42,52,52,34,20,51,43,36,74,47,48,89,73,71,32,70,45,70,28,35,28,22,51,80,88,42,80,39,32,40,37,28,35,31,57,37,70,91,78,17,27,34,33,49,74,49,63,52,53,20,52,90,51,54,95,70,56,56,68,52,52,49,55,51,49,51,51,55,54,41,69,73,34,87,67,40,48,31,39,36,37,64,46,38,75,86,47,56,72,58,50,51,41,42,49,73,73,61,34,38,77,77,47,71,43,73,92,76,41,29,38,36,29,40,31,79,104,139,69,73,45,79,37,81,75,41,92,88,42,42,70,60,57,58,61,57,43,64,44,70,68,46,60,74,66,61,64,58,79,55,53,40,53,50,33,21,49,43,37,74,47,47,88,74,72,32,70,45,70,28,33,29,22,49,80,88,42,81,38,31,39,38,30,36,31,56,36,72,89,78,18,26,33,33,50,75,48,64,50,53,20,52,91,50,54,96,68,56,55,68,51,52,51,56,51,49,50,50,56,55,41,71,71,35,88,66,41,49,31,39,36,39,65,44,37,73,84,46,57,71,58,50,51,43,42,49,72,73,60,32,39,78,77,48,71,43,75,92,76,42,30,38,35,30,40,31,79,103

Foldseek 3Di:
DAKDWADDDPVCVVVQQPFDADPVCVVVPWFDGPVVVVVVCVVCVVVVFKDKTFIDDVPDGFKIWIWGDDLVVQEIEGPGMDGGHVCPPPCVLLSVVVVSVVVSVVPPSHFKYKYKTAPPPVVNVCSLVVVPWDFDDADPVRRMTITMGTD/DAKDWADDDPVCVVVQQPFDADPVCVVVPWFDGPVVVVVVCVVCVVVVFKDKTFIDDVPDGFKIWIWGDDLVVQEIEGPGMDGGHVCPPPCVLLSVVVVSVVVSVVPPSHFKYKYKTAPPPVVNVCSLVVVPWDFDDADPVRRMTITMGTD

Organism: NCBI:txid592010